Protein AF-0000000080647133 (afdb_homodimer)

pLDDT: mean 92.55, std 10.73, range [42.88, 98.62]

Organism: Methanothrix harundinacea (strain 6Ac) (NCBI:txid1110509)

Nearest PDB structures (foldseek):
  6pln-assembly2_B  TM=7.422E-01  e=1.370E-04  Pyrococcus furiosus
  6xjf-assembly3_C  TM=6.752E-01  e=9.210E-05  Pyrococcus furiosus DSM 3638
  6kf9-assembly1_G  TM=6.083E-01  e=8.069E-05  Thermococcus kodakarensis KOD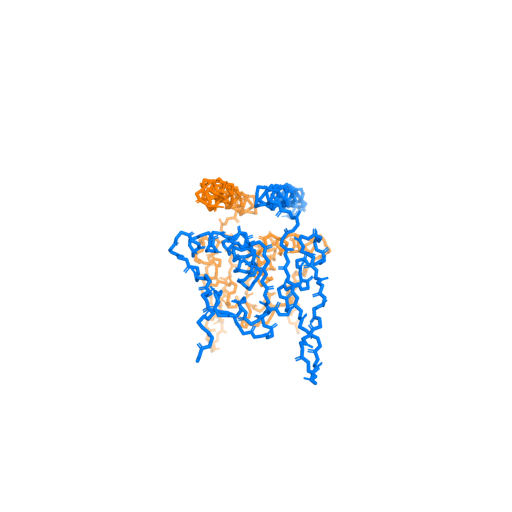1
  5gpy-assembly1_A  TM=6.347E-01  e=3.274E-03  Homo sapiens
  7nw0-assembly1_W  TM=6.394E-01  e=4.869E-03  Homo sapiens

Radius of gyration: 26.34 Å; Cα contacts (8 Å, |Δi|>4): 308; chains: 2; bounding box: 39×82×57 Å

Sequence (258 aa):
MRQFSVKVLDDDDREFVEVLRDLGIPRNVASMITYLANVQEATSREIEIGSNLRQPEVSIAMRALRNNGWVEEREVKKDGKGRPMKVYRLIRSLEEIITHFEEEKRLESTRVMEDIGRLKDLSGRLSSIMRQFSVKVLDDDDREFVEVLRDLGIPRNVASMITYLANVQEATSREIEIGSNLRQPEVSIAMRALRNNGWVEEREVKKDGKGRPMKVYRLIRSLEEIITHFEEEKRLESTRVMEDIGRLKDLSGRLSSI

Solvent-accessible surface area (backbone atoms only — not comparable to full-atom values): 14422 Å² total; per-residue (Å²): 129,84,83,75,87,68,71,61,68,49,71,69,48,48,48,51,29,50,46,39,36,74,73,69,41,53,62,52,42,27,34,47,54,54,49,38,65,70,42,80,60,42,36,67,66,47,46,26,68,22,51,74,41,52,69,70,46,47,54,53,24,48,51,55,34,42,75,71,63,34,45,45,77,49,74,41,78,56,91,74,88,73,76,60,41,55,36,36,29,54,74,51,52,68,67,55,51,50,49,49,51,49,50,54,51,52,53,50,47,50,51,51,52,50,45,50,51,49,45,56,60,50,48,63,66,53,64,75,108,128,85,84,74,88,67,70,60,69,48,68,70,48,49,49,51,28,50,48,39,36,74,73,70,41,54,63,51,41,28,33,47,54,53,49,38,65,70,42,80,59,43,35,66,66,48,46,26,68,22,51,74,41,53,70,70,45,48,53,53,25,48,50,55,35,42,76,71,64,34,44,45,76,48,73,41,80,55,92,74,89,74,77,60,41,55,36,36,29,54,74,51,53,68,67,56,53,49,50,50,52,48,50,52,52,51,53,50,48,51,50,51,53,49,45,50,52,49,45,58,61,51,47,62,67,54,63,75,106

InterPro domains:
  IPR017185 Uncharacterised conserved protein UCP037373 [PIRSF037373] (1-123)
  IPR036388 Winged helix-like DNA-binding domain superfamily [G3DSA:1.10.10.10] (13-120)
  IPR036390 Winged helix DNA-binding domain superfamily [SSF46785] (14-114)

Secondary structure (DSSP, 8-state):
----------HHHHHHHHHHHHTT--HHHHHHHHHHTTSS-EEHHHHHHHHT--HHHHHHHHHHHHHTT-EEEEEEPPSSSSPPEEEEEE-S-HHHHHHHHHHHHHHHHHHHHHHHHHHHHHHHHHTT-/----------HHHHHHHHHHHHTT--HHHHHHHHHHTTSS-EEHHHHHHHHT--HHHHHHHHHHHHHTT-EEEEEEPPSSSSPPEEEEEE-S-HHHHHHHHHHHHHHHHHHHHHHHHHHHHHHHHHTT-

Structure (mmCIF, N/CA/C/O backbone):
data_AF-0000000080647133-model_v1
#
loop_
_entity.id
_entity.type
_entity.pdbx_description
1 polymer 'ArsR family transcriptional regulator'
#
loop_
_atom_site.group_PDB
_atom_site.id
_atom_site.type_symbol
_atom_site.label_atom_id
_atom_site.label_alt_id
_atom_site.label_comp_id
_atom_site.label_asym_id
_atom_site.label_entity_id
_atom_site.label_seq_id
_atom_site.pdbx_PDB_ins_code
_atom_site.Cartn_x
_atom_site.Cartn_y
_atom_site.Cartn_z
_atom_site.occupancy
_atom_site.B_iso_or_equiv
_atom_site.auth_seq_id
_atom_site.auth_comp_id
_atom_site.auth_asym_id
_atom_site.auth_atom_id
_atom_site.pdbx_PDB_model_num
ATOM 1 N N . MET A 1 1 ? -22.203 39.719 13.656 1 42.88 1 MET A N 1
ATOM 2 C CA . MET A 1 1 ? -21.547 38.5 13.148 1 42.88 1 MET A CA 1
ATOM 3 C C . MET A 1 1 ? -20.062 38.531 13.469 1 42.88 1 MET A C 1
ATOM 5 O O . MET A 1 1 ? -19.391 39.531 13.305 1 42.88 1 MET A O 1
ATOM 9 N N . ARG A 1 2 ? -19.547 37.844 14.492 1 54.31 2 ARG A N 1
ATOM 10 C CA . ARG A 1 2 ? -18.109 37.875 14.789 1 54.31 2 ARG A CA 1
ATOM 11 C C . ARG A 1 2 ? -17.297 37.344 13.625 1 54.31 2 ARG A C 1
ATOM 13 O O . ARG A 1 2 ? -17.688 36.344 12.984 1 54.31 2 ARG A O 1
ATOM 20 N N . GLN A 1 3 ? -16.656 38.188 12.906 1 54.25 3 GLN A N 1
ATOM 21 C CA . GLN A 1 3 ? -15.836 37.844 11.742 1 54.25 3 GLN A CA 1
ATOM 22 C C . GLN A 1 3 ? -14.703 36.906 12.125 1 54.25 3 GLN A C 1
ATOM 24 O O . GLN A 1 3 ? -13.859 37.25 12.961 1 54.25 3 GLN A O 1
ATOM 29 N N . PHE A 1 4 ? -15.031 35.594 12.211 1 65.06 4 PHE A N 1
ATOM 30 C CA . PHE A 1 4 ? -13.961 34.625 12.5 1 65.06 4 PHE A CA 1
ATOM 31 C C . PHE A 1 4 ? -13.156 34.312 11.242 1 65.06 4 PHE A C 1
ATOM 33 O O . PHE A 1 4 ? -13.727 34.031 10.188 1 65.06 4 PHE A O 1
ATOM 40 N N . SER A 1 5 ? -11.961 34.969 11.094 1 82 5 SER A N 1
ATOM 41 C CA . SER A 1 5 ? -11.102 34.656 9.953 1 82 5 SER A CA 1
ATOM 42 C C . SER A 1 5 ? -10.461 33.281 10.102 1 82 5 SER A C 1
ATOM 44 O O . SER A 1 5 ? -9.758 33.031 11.078 1 82 5 SER A O 1
ATOM 46 N N . VAL A 1 6 ? -11.055 32.312 9.383 1 89 6 VAL A N 1
ATOM 47 C CA . VAL A 1 6 ? -10.5 30.969 9.391 1 89 6 VAL A CA 1
ATOM 48 C C . VAL A 1 6 ? -9.578 30.781 8.188 1 89 6 VAL A C 1
ATOM 50 O O . VAL A 1 6 ? -9.914 31.188 7.074 1 89 6 VAL A O 1
ATOM 53 N N . LYS A 1 7 ? -8.367 30.312 8.461 1 92.12 7 LYS A N 1
ATOM 54 C CA . LYS A 1 7 ? -7.457 29.984 7.371 1 92.12 7 LYS A CA 1
ATOM 55 C C . LYS A 1 7 ? -7.945 28.75 6.609 1 92.12 7 LYS A C 1
ATOM 57 O O . LYS A 1 7 ? -8.406 27.781 7.215 1 92.12 7 LYS A O 1
ATOM 62 N N . VAL A 1 8 ? -7.898 28.938 5.234 1 95.5 8 VAL A N 1
ATOM 63 C CA . VAL A 1 8 ? -8.305 27.828 4.383 1 95.5 8 VAL A CA 1
ATOM 64 C C . VAL A 1 8 ? -7.105 27.312 3.588 1 95.5 8 VAL A C 1
ATOM 66 O O . VAL A 1 8 ? -6.285 28.109 3.113 1 95.5 8 VAL A O 1
ATOM 69 N N . LEU A 1 9 ? -7.074 26.031 3.426 1 95.56 9 LEU A N 1
ATOM 70 C CA . LEU A 1 9 ? -5.957 25.453 2.695 1 95.56 9 LEU A CA 1
ATOM 71 C C . LEU A 1 9 ? -5.898 25.984 1.268 1 95.56 9 LEU A C 1
ATOM 73 O O . LEU A 1 9 ? -6.902 25.969 0.556 1 95.56 9 LEU A O 1
ATOM 77 N N . ASP A 1 10 ? -4.73 26.469 0.876 1 94.19 10 ASP A N 1
ATOM 78 C CA . ASP A 1 10 ? -4.562 26.969 -0.483 1 94.19 10 ASP A CA 1
ATOM 79 C C . ASP A 1 10 ? -4.027 25.891 -1.41 1 94.19 10 ASP A C 1
ATOM 81 O O . ASP A 1 10 ? -4 24.703 -1.043 1 94.19 10 ASP A O 1
ATOM 85 N N . ASP A 1 11 ? -3.625 26.234 -2.58 1 94.06 11 ASP A N 1
ATOM 86 C CA . ASP A 1 11 ? -3.225 25.266 -3.592 1 94.06 11 ASP A CA 1
ATOM 87 C C . ASP A 1 11 ? -1.955 24.516 -3.174 1 94.06 11 ASP A C 1
ATOM 89 O O . ASP A 1 11 ? -1.828 23.312 -3.398 1 94.06 11 ASP A O 1
ATOM 93 N N . ASP A 1 12 ? -1.02 25.25 -2.584 1 93.5 12 ASP A N 1
ATOM 94 C CA . ASP A 1 12 ? 0.209 24.609 -2.115 1 93.5 12 ASP A CA 1
ATOM 95 C C . ASP A 1 12 ? -0.08 23.625 -0.994 1 93.5 12 ASP A C 1
ATOM 97 O O . ASP A 1 12 ? 0.496 22.531 -0.959 1 93.5 12 ASP A O 1
ATOM 101 N N . ASP A 1 13 ? -1.039 24.031 -0.152 1 95.88 13 ASP A N 1
ATOM 102 C CA . ASP A 1 13 ? -1.457 23.141 0.926 1 95.88 13 ASP A CA 1
ATOM 103 C C . ASP A 1 13 ? -2.086 21.859 0.37 1 95.88 13 ASP A C 1
ATOM 105 O O . ASP A 1 13 ? -1.795 20.75 0.846 1 95.88 13 ASP A O 1
ATOM 109 N N . ARG A 1 14 ? -2.861 22.078 -0.645 1 96.75 14 ARG A N 1
ATOM 110 C CA . ARG A 1 14 ? -3.559 20.938 -1.237 1 96.75 14 ARG A CA 1
ATOM 111 C C . ARG A 1 14 ? -2.576 19.984 -1.919 1 96.75 14 ARG A C 1
ATOM 113 O O . ARG A 1 14 ? -2.766 18.766 -1.896 1 96.75 14 ARG A O 1
ATOM 120 N N . GLU A 1 15 ? -1.628 20.531 -2.52 1 97.31 15 GLU A N 1
ATOM 121 C CA . GLU A 1 15 ? -0.589 19.703 -3.104 1 97.31 15 GLU A CA 1
ATOM 122 C C . GLU A 1 15 ? 0.133 18.891 -2.029 1 97.31 15 GLU A C 1
ATOM 124 O O . GLU A 1 15 ? 0.404 17.703 -2.215 1 97.31 15 GLU A O 1
ATOM 129 N N . PHE A 1 16 ? 0.414 19.609 -0.951 1 97.88 16 PHE A N 1
ATOM 130 C CA . PHE A 1 16 ? 1.063 18.922 0.166 1 97.88 16 PHE A CA 1
ATOM 131 C C . PHE A 1 16 ? 0.219 17.75 0.655 1 97.88 16 PHE A C 1
ATOM 133 O O . PHE A 1 16 ? 0.735 16.656 0.863 1 97.88 16 PHE A O 1
ATOM 140 N N . VAL A 1 17 ? -1.05 17.922 0.758 1 98.38 17 VAL A N 1
ATOM 141 C CA . VAL A 1 17 ? -1.984 16.891 1.188 1 98.38 17 VAL A CA 1
ATOM 142 C C . VAL A 1 17 ? -1.951 15.719 0.205 1 98.38 17 VAL A C 1
ATOM 144 O O . VAL A 1 17 ? -1.896 14.555 0.613 1 98.38 17 VAL A O 1
ATOM 147 N N . GLU A 1 18 ? -1.902 16.047 -1.087 1 98.5 18 GLU A N 1
ATOM 148 C CA . GLU A 1 18 ? -1.938 15 -2.107 1 98.5 18 GLU A CA 1
ATOM 149 C C . GLU A 1 18 ? -0.662 14.164 -2.086 1 98.5 18 GLU A C 1
ATOM 151 O O . GLU A 1 18 ? -0.705 12.953 -2.299 1 98.5 18 GLU A O 1
ATOM 156 N N . VAL A 1 19 ? 0.44 14.789 -1.871 1 98.56 19 VAL A N 1
ATOM 157 C CA . VAL A 1 19 ? 1.691 14.039 -1.816 1 98.56 19 VAL A CA 1
ATOM 158 C C . VAL A 1 19 ? 1.701 13.141 -0.584 1 98.56 19 VAL A C 1
ATOM 160 O O . VAL A 1 19 ? 2.141 11.984 -0.653 1 98.56 19 VAL A O 1
ATOM 163 N N . LEU A 1 20 ? 1.175 13.633 0.57 1 98.5 20 LEU A N 1
ATOM 164 C CA . LEU A 1 20 ? 1.036 12.781 1.751 1 98.5 20 LEU A CA 1
ATOM 165 C C . LEU A 1 20 ? 0.148 11.578 1.457 1 98.5 20 LEU A C 1
ATOM 167 O O . LEU A 1 20 ? 0.459 10.461 1.865 1 98.5 20 LEU A O 1
ATOM 171 N N . ARG A 1 21 ? -0.908 11.82 0.75 1 98.62 21 ARG A N 1
ATOM 172 C CA . ARG A 1 21 ? -1.829 10.75 0.383 1 98.62 21 ARG A CA 1
ATOM 173 C C . ARG A 1 21 ? -1.133 9.703 -0.478 1 98.62 21 ARG A C 1
ATOM 175 O O . ARG A 1 21 ? -1.359 8.5 -0.308 1 98.62 21 ARG A O 1
ATOM 182 N N . ASP A 1 22 ? -0.304 10.141 -1.348 1 97.81 22 ASP A N 1
ATOM 183 C CA . ASP A 1 22 ? 0.433 9.234 -2.221 1 97.81 22 ASP A CA 1
ATOM 184 C C . ASP A 1 22 ? 1.374 8.336 -1.415 1 97.81 22 ASP A C 1
ATOM 186 O O . ASP A 1 22 ? 1.739 7.25 -1.862 1 97.81 22 ASP A O 1
ATOM 190 N N . LEU A 1 23 ? 1.715 8.758 -0.219 1 97.44 23 LEU A N 1
ATOM 191 C CA . LEU A 1 23 ? 2.588 7.98 0.65 1 97.44 23 LEU A CA 1
ATOM 192 C C . LEU A 1 23 ? 1.782 6.984 1.478 1 97.44 23 LEU A C 1
ATOM 194 O O . LEU A 1 23 ? 2.352 6.199 2.24 1 97.44 23 LEU A O 1
ATOM 198 N N . GLY A 1 24 ? 0.475 7.039 1.375 1 96.31 24 GLY A N 1
ATOM 199 C CA . GLY A 1 24 ? -0.372 6.102 2.094 1 96.31 24 GLY A CA 1
ATOM 200 C C . GLY A 1 24 ? -0.973 6.688 3.357 1 96.31 24 GLY A C 1
ATOM 201 O O . GLY A 1 24 ? -1.564 5.965 4.164 1 96.31 24 GLY A O 1
ATOM 202 N N . ILE A 1 25 ? -0.842 7.961 3.52 1 97.88 25 ILE A N 1
ATOM 203 C CA . ILE A 1 25 ? -1.428 8.625 4.68 1 97.88 25 ILE A CA 1
ATOM 204 C C . ILE A 1 25 ? -2.895 8.945 4.402 1 97.88 25 ILE A C 1
ATOM 206 O O . ILE A 1 25 ? -3.227 9.508 3.354 1 97.88 25 ILE A O 1
ATOM 210 N N . PRO A 1 26 ? -3.719 8.586 5.32 1 98.25 26 PRO A N 1
ATOM 211 C CA . PRO A 1 26 ? -5.145 8.859 5.105 1 98.25 26 PRO A CA 1
ATOM 212 C C . PRO A 1 26 ? -5.438 10.336 4.879 1 98.25 26 PRO A C 1
ATOM 214 O O . PRO A 1 26 ? -4.789 11.195 5.48 1 98.25 26 PRO A O 1
ATOM 217 N N . ARG A 1 27 ? -6.383 10.57 4.125 1 98.25 27 ARG A N 1
ATOM 218 C CA . ARG A 1 27 ? -6.715 11.93 3.709 1 98.25 27 ARG A CA 1
ATOM 219 C C . ARG A 1 27 ? -6.984 12.82 4.918 1 98.25 27 ARG A C 1
ATOM 221 O O . ARG A 1 27 ? -6.527 13.969 4.961 1 98.25 27 ARG A O 1
ATOM 228 N N . ASN A 1 28 ? -7.773 12.352 5.832 1 98.5 28 ASN A N 1
ATOM 229 C CA . ASN A 1 28 ? -8.133 13.18 6.984 1 98.5 28 ASN A CA 1
ATOM 230 C C . ASN A 1 28 ? -6.906 13.523 7.824 1 98.5 28 ASN A C 1
ATOM 232 O O . A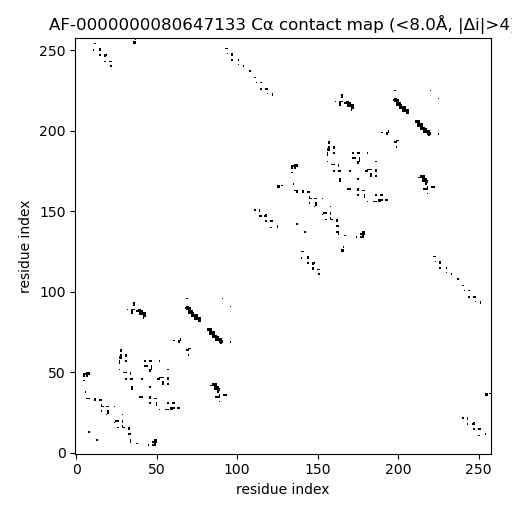SN A 1 28 ? -6.773 14.656 8.297 1 98.5 28 ASN A O 1
ATOM 236 N N . VAL A 1 29 ? -5.973 12.578 7.957 1 98.38 29 VAL A N 1
ATOM 237 C CA . VAL A 1 29 ? -4.734 12.805 8.695 1 98.38 29 VAL A CA 1
ATOM 238 C C . VAL A 1 29 ? -3.85 13.789 7.934 1 98.38 29 VAL A C 1
ATOM 240 O O . VAL A 1 29 ? -3.338 14.75 8.516 1 98.38 29 VAL A O 1
ATOM 243 N N . ALA A 1 30 ? -3.785 13.602 6.637 1 98.56 30 ALA A N 1
ATOM 244 C CA . ALA A 1 30 ? -2.99 14.477 5.777 1 98.56 30 ALA A CA 1
ATOM 245 C C . ALA A 1 30 ? -3.498 15.914 5.832 1 98.56 30 ALA A C 1
ATOM 247 O O . ALA A 1 30 ? -2.713 16.844 5.992 1 98.56 30 ALA A O 1
ATOM 248 N N . SER A 1 31 ? -4.746 16.031 5.738 1 98.12 31 SER A N 1
ATOM 249 C CA . SER A 1 31 ? -5.367 17.344 5.754 1 98.12 31 SER A CA 1
ATOM 250 C C . SER A 1 31 ? -5.18 18.031 7.105 1 98.12 31 SER A C 1
ATOM 252 O O . SER A 1 31 ? -4.879 19.234 7.168 1 98.12 31 SER A O 1
ATOM 254 N N . MET A 1 32 ? -5.316 17.266 8.125 1 97.81 32 MET A N 1
ATOM 255 C CA . MET A 1 32 ? -5.207 17.844 9.461 1 97.81 32 MET A CA 1
ATOM 256 C C . MET A 1 32 ? -3.779 18.297 9.75 1 97.81 32 MET A C 1
ATOM 258 O O . MET A 1 32 ? -3.559 19.391 10.258 1 97.81 32 MET A O 1
ATOM 262 N N . ILE A 1 33 ? -2.807 17.453 9.391 1 97.69 33 ILE A N 1
ATOM 263 C CA . ILE A 1 33 ? -1.403 17.828 9.539 1 97.69 33 ILE A CA 1
ATOM 264 C C . ILE A 1 33 ? -1.138 19.141 8.805 1 97.69 33 ILE A C 1
ATOM 266 O O . ILE A 1 33 ? -0.556 20.062 9.375 1 97.69 33 ILE A O 1
ATOM 270 N N . THR A 1 34 ? -1.607 19.203 7.629 1 97.56 34 THR A N 1
ATOM 271 C CA . THR A 1 34 ? -1.34 20.344 6.77 1 97.56 34 THR A CA 1
ATOM 272 C C . THR A 1 34 ? -1.985 21.609 7.336 1 97.56 34 THR A C 1
ATOM 274 O O . THR A 1 34 ? -1.354 22.672 7.387 1 97.56 34 THR A O 1
ATOM 277 N N . TYR A 1 35 ? -3.172 21.516 7.797 1 97.12 35 TYR A N 1
ATOM 278 C CA . TYR A 1 35 ? -3.875 22.672 8.344 1 97.12 35 TYR A CA 1
ATOM 279 C C . TYR A 1 35 ? -3.201 23.172 9.617 1 97.12 35 TYR A C 1
ATOM 281 O O . TYR A 1 35 ? -2.895 24.359 9.734 1 97.12 35 TYR A O 1
ATOM 289 N N . LEU A 1 36 ? -2.939 22.25 10.547 1 96.5 36 LEU A N 1
ATOM 290 C CA . LEU A 1 36 ? -2.381 22.625 11.844 1 96.5 36 LEU A CA 1
ATOM 291 C C . LEU A 1 36 ? -0.969 23.188 11.68 1 96.5 36 LEU A C 1
ATOM 293 O O . LEU A 1 36 ? -0.506 23.969 12.516 1 96.5 36 LEU A O 1
ATOM 297 N N . ALA A 1 37 ? -0.315 22.75 10.609 1 95.75 37 ALA A N 1
ATOM 298 C CA . ALA A 1 37 ? 1.018 23.281 10.336 1 95.75 37 ALA A CA 1
ATOM 299 C C . ALA A 1 37 ? 0.95 24.766 9.953 1 95.75 37 ALA A C 1
ATOM 301 O O . ALA A 1 37 ? 1.955 25.469 10.023 1 95.75 37 ALA A O 1
ATOM 302 N N . ASN A 1 38 ? -0.227 25.219 9.594 1 93.94 38 ASN A N 1
ATOM 303 C CA . ASN A 1 38 ? -0.403 26.578 9.094 1 93.94 38 ASN A CA 1
ATOM 304 C C . ASN A 1 38 ? -0.961 27.5 10.164 1 93.94 38 ASN A C 1
ATOM 306 O O . ASN A 1 38 ? -1.155 28.703 9.922 1 93.94 38 ASN A O 1
ATOM 310 N N . VAL A 1 39 ? -1.278 26.953 11.312 1 93.69 39 VAL A N 1
ATOM 311 C CA . VAL A 1 39 ? -1.853 27.75 12.383 1 93.69 39 VAL A CA 1
ATOM 312 C C . VAL A 1 39 ? -1.15 27.438 13.703 1 93.69 39 VAL A C 1
ATOM 314 O O . VAL A 1 39 ? -0.484 26.406 13.828 1 93.69 39 VAL A O 1
ATOM 317 N N . GLN A 1 40 ? -1.254 28.359 14.648 1 94.31 40 GLN A N 1
ATOM 318 C CA . GLN A 1 40 ? -0.707 28.125 15.984 1 94.31 40 GLN A CA 1
ATOM 319 C C . GLN A 1 40 ? -1.552 27.109 16.75 1 94.31 40 GLN A C 1
ATOM 321 O O . GLN A 1 40 ? -1.016 26.203 17.375 1 94.31 40 GLN A O 1
ATOM 326 N N . GLU A 1 41 ? -2.789 27.297 16.719 1 95.75 41 GLU A N 1
ATOM 327 C CA . GLU A 1 41 ? -3.793 26.406 17.297 1 95.75 41 GLU A CA 1
ATOM 328 C C . GLU A 1 41 ? -5.141 26.562 16.594 1 95.75 41 GLU A C 1
ATOM 330 O O . GLU A 1 41 ? -5.359 27.531 15.875 1 95.75 41 GLU A O 1
ATOM 335 N N . ALA A 1 42 ? -5.98 25.578 16.719 1 95.75 42 ALA A N 1
ATOM 336 C CA . ALA A 1 42 ? -7.281 25.641 16.062 1 95.75 42 ALA A CA 1
ATOM 337 C C . ALA A 1 42 ? -8.312 24.781 16.812 1 95.75 42 ALA A C 1
ATOM 339 O O . ALA A 1 42 ? -7.969 23.75 17.391 1 95.75 42 ALA A O 1
ATOM 340 N N . THR A 1 43 ? -9.555 25.297 16.781 1 93.81 43 THR A N 1
ATOM 341 C CA . THR A 1 43 ? -10.664 24.484 17.281 1 93.81 43 THR A CA 1
ATOM 342 C C . THR A 1 43 ? -11.094 23.453 16.234 1 93.81 43 THR A C 1
ATOM 344 O O . THR A 1 43 ? -10.734 23.562 15.062 1 93.81 43 THR A O 1
ATOM 347 N N . SER A 1 44 ? -11.914 22.453 16.75 1 92.94 44 SER A N 1
ATOM 348 C CA . SER A 1 44 ? -12.461 21.453 15.836 1 92.94 44 SER A CA 1
ATOM 349 C C . SER A 1 44 ? -13.25 22.125 14.711 1 92.94 44 SER A C 1
ATOM 351 O O . SER A 1 44 ? -13.148 21.719 13.555 1 92.94 44 SER A O 1
ATOM 353 N N . ARG A 1 45 ? -13.914 23.156 15.031 1 92.62 45 ARG A N 1
ATOM 354 C CA . ARG A 1 45 ? -14.734 23.859 14.062 1 92.62 45 ARG A CA 1
ATOM 355 C C . ARG A 1 45 ? -13.875 24.547 13 1 92.62 45 ARG A C 1
ATOM 357 O O . ARG A 1 45 ? -14.172 24.469 11.805 1 92.62 45 ARG A O 1
ATOM 364 N N . GLU A 1 46 ? -12.875 25.172 13.461 1 94.75 46 GLU A N 1
ATOM 365 C CA . GLU A 1 46 ? -11.961 25.844 12.539 1 94.75 46 GLU A CA 1
ATOM 366 C C . GLU A 1 46 ? -11.289 24.828 11.602 1 94.75 46 GLU A C 1
ATOM 368 O O . GLU A 1 46 ? -11.133 25.109 10.406 1 94.75 46 GLU A O 1
ATOM 373 N N . ILE A 1 47 ? -10.922 23.703 12.141 1 96.56 47 ILE A N 1
ATOM 374 C CA . ILE A 1 47 ? -10.289 22.656 11.352 1 96.56 47 ILE A CA 1
ATOM 375 C C . ILE A 1 47 ? -11.258 22.172 10.273 1 96.56 47 ILE A C 1
ATOM 377 O O . ILE A 1 47 ? -10.875 22 9.117 1 96.56 47 ILE A O 1
ATOM 381 N N . GLU A 1 48 ? -12.508 21.938 10.641 1 96.5 48 GLU A N 1
ATOM 382 C CA . GLU A 1 48 ? -13.523 21.5 9.695 1 96.5 48 GLU A CA 1
ATOM 383 C C . GLU A 1 48 ? -13.648 22.453 8.523 1 96.5 48 GLU A C 1
ATOM 385 O O . GLU A 1 48 ? -13.57 22.047 7.363 1 96.5 48 GLU A O 1
ATOM 390 N N . ILE A 1 49 ? -13.688 23.688 8.828 1 95.25 49 ILE A N 1
ATOM 391 C CA . ILE A 1 49 ? -13.898 24.703 7.816 1 95.25 49 ILE A CA 1
ATOM 392 C C . ILE A 1 49 ? -12.648 24.859 6.957 1 95.25 49 ILE A C 1
ATOM 394 O O . ILE A 1 49 ? -12.727 24.859 5.727 1 95.25 49 ILE A O 1
ATOM 398 N N . GLY A 1 50 ? -11.547 24.875 7.59 1 96.31 50 GLY A N 1
ATOM 399 C CA . GLY A 1 50 ? -10.305 25.203 6.898 1 96.31 50 GLY A CA 1
ATOM 400 C C . GLY A 1 50 ? -9.742 24.031 6.117 1 96.31 50 GLY A C 1
ATOM 401 O O . GLY A 1 50 ? -8.977 24.219 5.172 1 96.31 50 GLY A O 1
ATOM 402 N N . SER A 1 51 ? -10.078 22.797 6.516 1 96.62 51 SER A N 1
ATOM 403 C CA . SER A 1 51 ? -9.508 21.609 5.887 1 96.62 51 SER A CA 1
ATOM 404 C C . SER A 1 51 ? -10.555 20.859 5.078 1 96.62 51 SER A C 1
ATOM 406 O O . SER A 1 51 ? -10.242 19.859 4.43 1 96.62 51 SER A O 1
ATOM 408 N N . ASN A 1 52 ? -11.742 21.281 5.129 1 95.44 52 ASN A N 1
ATOM 409 C CA . ASN A 1 52 ? -12.852 20.625 4.438 1 95.44 52 ASN A CA 1
ATOM 410 C C . ASN A 1 52 ? -13.023 19.188 4.898 1 95.44 52 ASN A C 1
ATOM 412 O O . ASN A 1 52 ? -13.094 18.266 4.078 1 95.44 52 ASN A O 1
ATOM 416 N N . LEU A 1 53 ? -13.023 19.016 6.211 1 97.62 53 LEU A N 1
ATOM 417 C CA . LEU A 1 53 ? -13.297 17.734 6.867 1 97.62 53 LEU A CA 1
ATOM 418 C C . LEU A 1 53 ? -14.578 17.812 7.691 1 97.62 53 LEU A C 1
ATOM 420 O O . LEU A 1 53 ? -14.906 18.875 8.234 1 97.62 53 LEU A O 1
ATOM 424 N N . ARG A 1 54 ? -15.266 16.672 7.793 1 97.31 54 ARG A N 1
ATOM 425 C CA . ARG A 1 54 ? -16.391 16.578 8.719 1 97.31 54 ARG A CA 1
ATOM 426 C C . ARG A 1 54 ? -15.914 16.219 10.125 1 97.31 54 ARG A C 1
ATOM 428 O O . ARG A 1 54 ? -14.812 15.695 10.297 1 97.31 54 ARG A O 1
ATOM 435 N N . GLN A 1 55 ? -16.766 16.469 11 1 95.19 55 GLN A N 1
ATOM 436 C CA . GLN A 1 55 ? -16.422 16.297 12.414 1 95.19 55 GLN A CA 1
ATOM 437 C C . GLN A 1 55 ? -15.953 14.875 12.703 1 95.19 55 GLN A C 1
ATOM 439 O O . GLN A 1 55 ? -14.945 14.672 13.383 1 95.19 55 GLN A O 1
ATOM 444 N N . PRO A 1 56 ? -16.562 13.852 12.211 1 97.31 56 PRO A N 1
ATOM 445 C CA . PRO A 1 56 ? -16.062 12.5 12.484 1 97.31 56 PRO A CA 1
ATOM 446 C C . PRO A 1 56 ? -14.672 12.258 11.922 1 97.31 56 PRO A C 1
ATOM 448 O O . PRO A 1 56 ? -13.867 11.547 12.523 1 97.31 56 PRO A O 1
ATOM 451 N N . GLU A 1 57 ? -14.438 12.82 10.711 1 98 57 GLU A N 1
ATOM 452 C CA . GLU A 1 57 ? -13.117 12.711 10.086 1 98 57 GLU A CA 1
ATOM 453 C C . GLU A 1 57 ? -12.055 13.414 10.914 1 98 57 GLU A C 1
ATOM 455 O O . GLU A 1 57 ? -10.938 12.906 11.062 1 98 57 GLU A O 1
ATOM 460 N N . VAL A 1 58 ? -12.453 14.562 11.477 1 97.06 58 VAL A N 1
ATOM 461 C CA . VAL A 1 58 ? -11.547 15.305 12.336 1 97.06 58 VAL A CA 1
ATOM 462 C C . VAL A 1 58 ? -11.211 14.477 13.578 1 97.06 58 VAL A C 1
ATOM 464 O O . VAL A 1 58 ? -10.047 14.367 13.969 1 97.06 58 VAL A O 1
ATOM 467 N N . SER A 1 59 ? -12.18 13.898 14.133 1 95.62 59 SER A N 1
ATOM 468 C CA . SER A 1 59 ? -12.008 13.078 15.328 1 95.62 59 SER A CA 1
ATOM 469 C C . SER A 1 59 ? -11.062 11.914 15.078 1 95.62 59 SER A C 1
ATOM 471 O O . SER A 1 59 ? -10.172 11.641 15.883 1 95.62 59 SER A O 1
ATOM 473 N N . ILE A 1 60 ? -11.227 11.258 14 1 97.62 60 ILE A N 1
ATOM 474 C CA . ILE A 1 60 ? -10.391 10.117 13.633 1 97.62 60 ILE A CA 1
ATOM 475 C C . ILE A 1 60 ? -8.953 10.594 13.406 1 97.62 60 ILE A C 1
ATOM 477 O O . ILE A 1 60 ? -8.008 9.977 13.906 1 97.62 60 ILE A O 1
ATOM 481 N N . ALA A 1 61 ? -8.82 11.648 12.672 1 97.88 61 ALA A N 1
ATOM 482 C CA . ALA A 1 61 ? -7.5 12.195 12.383 1 97.88 61 ALA A CA 1
ATOM 483 C C . ALA A 1 61 ? -6.785 12.609 13.672 1 97.88 61 ALA A C 1
ATOM 485 O O . ALA A 1 61 ? -5.59 12.352 13.836 1 97.88 61 ALA A O 1
ATOM 486 N N . MET A 1 62 ? -7.52 13.219 14.539 1 96.25 62 MET A N 1
ATOM 487 C CA . MET A 1 62 ? -6.949 13.664 15.805 1 96.25 62 MET A CA 1
ATOM 488 C C . MET A 1 62 ? -6.434 12.477 16.625 1 96.25 62 MET A C 1
ATOM 490 O O . MET A 1 62 ? -5.355 12.555 17.203 1 96.25 62 MET A O 1
ATOM 494 N N . ARG A 1 63 ? -7.137 11.516 16.656 1 96.5 63 ARG A N 1
ATOM 495 C CA . ARG A 1 63 ? -6.715 10.32 17.375 1 96.5 63 ARG A CA 1
ATOM 496 C C . ARG A 1 63 ? -5.418 9.766 16.797 1 96.5 63 ARG A C 1
ATOM 498 O O . ARG A 1 63 ? -4.5 9.414 17.547 1 96.5 63 ARG A O 1
ATOM 505 N N . ALA A 1 64 ? -5.367 9.727 15.516 1 97.31 64 ALA A N 1
ATOM 506 C CA . ALA A 1 64 ? -4.16 9.234 14.852 1 97.31 64 ALA A CA 1
ATOM 507 C C . ALA A 1 64 ? -2.959 10.117 15.188 1 97.31 64 ALA A C 1
ATOM 509 O O . ALA A 1 64 ? -1.879 9.602 15.5 1 97.31 64 ALA A O 1
ATOM 510 N N . LEU A 1 65 ? -3.127 11.398 15.203 1 97.5 65 LEU A N 1
ATOM 511 C CA . LEU A 1 65 ? -2.039 12.328 15.477 1 97.5 65 LEU A CA 1
ATOM 512 C C . LEU A 1 65 ? -1.618 12.266 16.938 1 97.5 65 LEU A C 1
ATOM 514 O O . LEU A 1 65 ? -0.428 12.359 17.25 1 97.5 65 LEU A O 1
ATOM 518 N N . ARG A 1 66 ? -2.613 12.094 17.766 1 95.56 66 ARG A N 1
ATOM 519 C CA . ARG A 1 66 ? -2.32 11.969 19.188 1 95.56 66 ARG A CA 1
ATOM 520 C C . ARG A 1 66 ? -1.538 10.688 19.469 1 95.56 66 ARG A C 1
ATOM 522 O O . ARG A 1 66 ? -0.586 10.703 20.25 1 95.56 66 ARG A O 1
ATOM 529 N N . ASN A 1 67 ? -1.947 9.625 18.828 1 95.75 67 ASN A N 1
ATOM 530 C CA . ASN A 1 67 ? -1.261 8.352 19 1 95.75 67 ASN A CA 1
ATOM 531 C C . ASN A 1 67 ? 0.199 8.438 18.562 1 95.75 67 ASN A C 1
ATOM 533 O O . ASN A 1 67 ? 1.062 7.766 19.125 1 95.75 67 ASN A O 1
ATOM 537 N N . ASN A 1 68 ? 0.482 9.305 17.625 1 95.81 68 ASN A N 1
ATOM 538 C CA . ASN A 1 68 ? 1.851 9.5 17.156 1 95.81 68 ASN A CA 1
ATOM 539 C C . ASN A 1 68 ? 2.59 10.539 17.984 1 95.81 68 ASN A C 1
ATOM 541 O O . ASN A 1 68 ? 3.785 10.766 17.797 1 95.81 68 ASN A O 1
ATOM 545 N N . GLY A 1 69 ? 1.872 11.25 18.812 1 96.44 69 GLY A N 1
ATOM 546 C CA . GLY A 1 69 ? 2.467 12.273 19.656 1 96.44 69 GLY A CA 1
ATOM 547 C C . GLY A 1 69 ? 2.734 13.57 18.906 1 96.44 69 GLY A C 1
ATOM 548 O O . GLY A 1 69 ? 3.705 14.273 19.188 1 96.44 69 GLY A O 1
ATOM 549 N N . TRP A 1 70 ? 1.916 13.859 17.953 1 97.75 70 TRP A N 1
ATOM 550 C CA . TRP A 1 70 ? 2.193 15.016 17.094 1 97.75 70 TRP A CA 1
ATOM 551 C C . TRP A 1 70 ? 1.299 16.188 17.469 1 97.75 70 TRP A C 1
ATOM 553 O O . TRP A 1 70 ? 1.536 17.328 17.031 1 97.75 70 TRP A O 1
ATOM 563 N N . VAL A 1 71 ? 0.209 16 18.297 1 97.5 71 VAL A N 1
ATOM 564 C CA . VAL A 1 71 ? -0.77 17.062 18.562 1 97.5 71 VAL A CA 1
ATOM 565 C C . VAL A 1 71 ? -1.044 17.141 20.062 1 97.5 71 VAL A C 1
ATOM 567 O O . VAL A 1 71 ? -1.005 16.125 20.766 1 97.5 71 VAL A O 1
ATOM 570 N N . GLU A 1 72 ? -1.239 18.281 20.5 1 96.5 72 GLU A N 1
ATOM 571 C CA . GLU A 1 72 ? -1.75 18.547 21.844 1 96.5 72 GLU A CA 1
ATOM 572 C C . GLU A 1 72 ? -3.205 19 21.797 1 96.5 72 GLU A C 1
ATOM 574 O O . GLU A 1 72 ? -3.6 19.75 20.891 1 96.5 72 GLU A O 1
ATOM 579 N N . GLU A 1 73 ? -3.936 18.469 22.703 1 94.81 73 GLU A N 1
ATOM 580 C CA . GLU A 1 73 ? -5.336 18.844 22.875 1 94.81 73 GLU A CA 1
ATOM 581 C C . GLU A 1 73 ? -5.594 19.469 24.234 1 94.81 73 GLU A C 1
ATOM 583 O O . GLU A 1 73 ? -5.121 18.953 25.25 1 94.81 73 GLU A O 1
ATOM 588 N N . ARG A 1 74 ? -6.238 20.578 24.266 1 93.31 74 ARG A N 1
ATOM 589 C CA . ARG A 1 74 ? -6.672 21.172 25.531 1 93.31 74 ARG A CA 1
ATOM 590 C C . ARG A 1 74 ? -8.117 21.656 25.438 1 93.31 74 ARG A C 1
ATOM 592 O O . ARG A 1 74 ? -8.633 21.875 24.344 1 93.31 74 ARG A O 1
ATOM 599 N N . GLU A 1 75 ? -8.75 21.766 26.547 1 91.75 75 GLU A N 1
ATOM 600 C CA . GLU A 1 75 ? -10.117 22.281 26.625 1 91.75 75 GLU A CA 1
ATOM 601 C C . GLU A 1 75 ? -10.141 23.719 27.125 1 91.75 75 GLU A C 1
ATOM 603 O O . GLU A 1 75 ? -9.367 24.094 28 1 91.75 75 GLU A O 1
ATOM 608 N N . VAL A 1 76 ? -10.844 24.453 26.406 1 87.94 76 VAL A N 1
ATOM 609 C CA . VAL A 1 76 ? -11.016 25.844 26.797 1 87.94 76 VAL A CA 1
ATOM 610 C C . VAL A 1 76 ? -12.477 26.078 27.188 1 87.94 76 VAL A C 1
ATOM 612 O O . VAL A 1 76 ? -13.391 25.75 26.438 1 87.94 76 VAL A O 1
ATOM 615 N N . LYS A 1 77 ? -12.609 26.578 28.391 1 84.31 77 LYS A N 1
ATOM 616 C CA . LYS A 1 77 ? -13.945 26.891 28.891 1 84.31 77 LYS A CA 1
ATOM 617 C C . LYS A 1 77 ? -14.547 28.078 28.156 1 84.31 77 LYS A C 1
ATOM 619 O O . LYS A 1 77 ? -13.867 29.078 27.922 1 84.31 77 LYS A O 1
ATOM 624 N N . LYS A 1 78 ? -15.633 27.781 27.531 1 75.19 78 LYS A N 1
ATOM 625 C CA . LYS A 1 78 ? -16.359 28.891 26.938 1 75.19 78 LYS A CA 1
ATOM 626 C C . LYS A 1 78 ? -17.125 29.688 27.984 1 75.19 78 LYS A C 1
ATOM 628 O O . LYS A 1 78 ? -17.547 29.125 29 1 75.19 78 LYS A O 1
ATOM 633 N N . ASP A 1 79 ? -17.094 31.047 27.703 1 73.5 79 ASP A N 1
ATOM 634 C CA . ASP A 1 79 ? -17.969 31.844 28.547 1 73.5 79 ASP A CA 1
ATOM 635 C C . ASP A 1 79 ? -19.422 31.391 28.406 1 73.5 79 ASP A C 1
ATOM 637 O O . ASP A 1 79 ? -19.922 31.219 27.297 1 73.5 79 ASP A O 1
ATOM 641 N N . GLY A 1 80 ? -20.125 31.047 29.547 1 75.88 80 GLY A N 1
ATOM 642 C CA . GLY A 1 80 ? -21.531 30.656 29.562 1 75.88 80 GLY A CA 1
ATOM 643 C C . GLY A 1 80 ? -21.734 29.172 29.781 1 75.88 80 GLY A C 1
ATOM 644 O O . GLY A 1 80 ? -20.859 28.5 30.344 1 75.88 80 GLY A O 1
ATOM 645 N N . LYS A 1 81 ? -22.953 28.766 29.359 1 77.12 81 LYS A N 1
ATOM 646 C CA . LYS A 1 81 ? -23.406 27.375 29.484 1 77.12 81 LYS A CA 1
ATOM 647 C C . LYS A 1 81 ? -22.938 26.547 28.281 1 77.12 81 LYS A C 1
ATOM 649 O O . LYS A 1 81 ? -22.797 27.062 27.188 1 77.12 81 LYS A O 1
ATOM 654 N N . GLY A 1 82 ? -22.297 25.469 28.453 1 80.25 82 GLY A N 1
ATOM 655 C CA . GLY A 1 82 ? -21.984 24.562 27.359 1 80.25 82 GLY A CA 1
ATOM 656 C C . GLY A 1 82 ? -20.719 23.75 27.609 1 80.25 82 GLY A C 1
ATOM 657 O O . GLY A 1 82 ? -19.984 24.016 28.562 1 80.25 82 GLY A O 1
ATOM 658 N N . ARG A 1 83 ? -20.547 22.844 26.688 1 85 83 ARG A N 1
ATOM 659 C CA . ARG A 1 83 ? -19.375 21.984 26.781 1 85 83 ARG A CA 1
ATOM 660 C C . ARG A 1 83 ? -18.109 22.75 26.438 1 85 83 ARG A C 1
ATOM 662 O O . ARG A 1 83 ? -18.109 23.625 25.578 1 85 83 ARG A O 1
ATOM 669 N N . PRO A 1 84 ? -17.094 22.5 27.172 1 87.5 84 PRO A N 1
ATOM 670 C CA . PRO A 1 84 ? -15.82 23.109 26.828 1 87.5 84 PRO A CA 1
ATOM 671 C C . PRO A 1 84 ? -15.43 22.859 25.359 1 87.5 84 PRO A C 1
ATOM 673 O O . PRO A 1 84 ? -15.836 21.859 24.781 1 87.5 84 PRO A O 1
ATOM 676 N N . MET A 1 85 ? -14.758 23.828 24.812 1 89.56 85 MET A N 1
ATOM 677 C CA . MET A 1 85 ? -14.273 23.719 23.438 1 89.56 85 MET A CA 1
ATOM 678 C C . MET A 1 85 ? -12.891 23.078 23.406 1 89.56 85 MET A C 1
ATOM 680 O O . MET A 1 85 ? -12.039 23.375 24.234 1 89.56 85 MET A O 1
ATOM 684 N N . LYS A 1 86 ? -12.75 22.203 22.453 1 91.06 86 LYS A N 1
ATOM 685 C CA . LYS A 1 86 ? -11.438 21.578 22.266 1 91.06 86 LYS A CA 1
ATOM 686 C C . LYS A 1 86 ? -10.57 22.406 21.312 1 91.06 86 LYS A C 1
ATOM 688 O O . LYS A 1 86 ? -11.047 22.891 20.297 1 91.06 86 LYS A O 1
ATOM 693 N N . VAL A 1 87 ? -9.32 22.594 21.75 1 95.06 87 VAL A N 1
ATOM 694 C CA . VAL A 1 87 ? -8.336 23.312 20.938 1 95.06 87 VAL A CA 1
ATOM 695 C C . VAL A 1 87 ? -7.133 22.406 20.672 1 95.06 87 VAL A C 1
ATOM 697 O O . VAL A 1 87 ? -6.66 21.719 21.578 1 95.06 87 VAL A O 1
ATOM 700 N N . TYR A 1 88 ? -6.625 22.469 19.391 1 96.62 88 TYR A N 1
ATOM 701 C CA . TYR A 1 88 ? -5.551 21.578 18.969 1 96.62 88 TYR A CA 1
ATOM 702 C C . TYR A 1 88 ? -4.348 22.375 18.469 1 96.62 88 TYR A C 1
ATOM 704 O O . TYR A 1 88 ? -4.504 23.422 17.844 1 96.62 88 TYR A O 1
ATOM 712 N N . ARG A 1 89 ? -3.189 21.844 18.75 1 96.62 89 ARG A N 1
ATOM 713 C CA . ARG A 1 89 ? -1.96 22.422 18.219 1 96.62 89 ARG A CA 1
ATOM 714 C C . ARG A 1 89 ? -0.959 21.328 17.844 1 96.62 89 ARG A C 1
ATOM 716 O O . ARG A 1 89 ? -0.812 20.344 18.578 1 96.62 89 ARG A O 1
ATOM 723 N N . LEU A 1 90 ? -0.284 21.547 16.75 1 96.5 90 LEU A N 1
ATOM 724 C CA . LEU A 1 90 ? 0.794 20.656 16.344 1 96.5 90 LEU A CA 1
ATOM 725 C C . LEU A 1 90 ? 2.029 20.859 17.219 1 96.5 90 LEU A C 1
ATOM 727 O O . LEU A 1 90 ? 2.475 21.984 17.406 1 96.5 90 LEU A O 1
ATOM 731 N N . ILE A 1 91 ? 2.555 19.781 17.812 1 96.56 91 ILE A N 1
ATOM 732 C CA . ILE A 1 91 ? 3.701 19.938 18.703 1 96.56 91 ILE A CA 1
ATOM 733 C C . ILE A 1 91 ? 4.969 19.438 18 1 96.56 91 ILE A C 1
ATOM 735 O O . ILE A 1 91 ? 6.066 19.562 18.547 1 96.56 91 ILE A O 1
ATOM 739 N N . ARG A 1 92 ? 4.895 18.859 16.859 1 96.38 92 ARG A N 1
ATOM 740 C CA . ARG A 1 92 ? 6.004 18.5 15.984 1 96.38 92 ARG A CA 1
ATOM 741 C C . ARG A 1 92 ? 6.027 19.375 14.734 1 96.38 92 ARG A C 1
ATOM 743 O O . ARG A 1 92 ? 4.977 19.703 14.188 1 96.38 92 ARG A O 1
ATOM 750 N N . SER A 1 93 ? 7.227 19.734 14.328 1 94.44 93 SER A N 1
ATOM 751 C CA . SER A 1 93 ? 7.344 20.484 13.094 1 94.44 93 SER A CA 1
ATOM 752 C C . SER A 1 93 ? 7.016 19.625 11.883 1 94.44 93 SER A C 1
ATOM 754 O O . SER A 1 93 ? 7.055 18.391 11.961 1 94.44 93 SER A O 1
ATOM 756 N N . LEU A 1 94 ? 6.656 20.25 10.805 1 95 94 LEU A N 1
ATOM 757 C CA . LEU A 1 94 ? 6.43 19.516 9.562 1 95 94 LEU A CA 1
ATOM 758 C C . LEU A 1 94 ? 7.672 18.719 9.164 1 95 94 LEU A C 1
ATOM 760 O O . LEU A 1 94 ? 7.566 17.594 8.68 1 95 94 LEU A O 1
ATOM 764 N N . GLU A 1 95 ? 8.82 19.391 9.414 1 95.31 95 GLU A N 1
ATOM 765 C CA . GLU A 1 95 ? 10.078 18.703 9.102 1 95.31 95 GLU A CA 1
ATOM 766 C C . GLU A 1 95 ? 10.219 17.406 9.898 1 95.31 95 GLU A C 1
ATOM 768 O O . GLU A 1 95 ? 10.625 16.375 9.352 1 95.31 95 GLU A O 1
ATOM 773 N N . GLU A 1 96 ? 9.891 17.453 11.102 1 97.19 96 GLU A N 1
ATOM 774 C CA . GLU A 1 96 ? 9.945 16.266 11.945 1 97.19 96 GLU A CA 1
ATOM 775 C C . GLU A 1 96 ? 8.961 15.203 11.469 1 97.19 96 GLU A C 1
ATOM 777 O O . GLU A 1 96 ? 9.281 14.008 11.453 1 97.19 96 GLU A O 1
ATOM 782 N N . ILE A 1 97 ? 7.805 15.625 11.102 1 97.62 97 ILE A N 1
ATOM 783 C CA . ILE A 1 97 ? 6.758 14.719 10.648 1 97.62 97 ILE A CA 1
ATOM 784 C C . ILE A 1 97 ? 7.18 14.062 9.336 1 97.62 97 ILE A C 1
ATOM 786 O O . ILE A 1 97 ? 7.047 12.844 9.172 1 97.62 97 ILE A O 1
ATOM 790 N N . ILE A 1 98 ? 7.734 14.836 8.438 1 97.94 98 ILE A N 1
ATOM 791 C CA . ILE A 1 98 ? 8.195 14.312 7.156 1 97.94 98 ILE A CA 1
ATOM 792 C C . ILE A 1 98 ? 9.328 13.312 7.383 1 97.94 98 ILE A C 1
ATOM 794 O O . ILE A 1 98 ? 9.359 12.25 6.766 1 97.94 98 ILE A O 1
ATOM 798 N N . THR A 1 99 ? 10.211 13.703 8.273 1 97.94 99 THR A N 1
ATOM 799 C CA . THR A 1 99 ? 11.32 12.805 8.594 1 97.94 99 THR A CA 1
ATOM 800 C C . THR A 1 99 ? 10.805 11.484 9.156 1 97.94 99 THR A C 1
ATOM 802 O O . THR A 1 99 ? 11.336 10.422 8.844 1 97.94 99 THR A O 1
ATOM 805 N N . HIS A 1 100 ? 9.797 11.594 9.961 1 97.88 100 HIS A N 1
ATOM 806 C CA . HIS A 1 100 ? 9.172 10.391 10.508 1 97.88 100 HIS A CA 1
ATOM 807 C C . HIS A 1 100 ? 8.633 9.492 9.398 1 97.88 100 HIS A C 1
ATOM 809 O O . HIS A 1 100 ? 8.922 8.297 9.367 1 97.88 100 HIS A O 1
ATOM 815 N N . PHE A 1 101 ? 7.906 10.039 8.438 1 97.88 101 PHE A N 1
ATOM 816 C CA . PHE A 1 101 ? 7.363 9.258 7.328 1 97.88 101 PHE A CA 1
ATOM 817 C C . PHE A 1 101 ? 8.484 8.711 6.453 1 97.88 101 PHE A C 1
ATOM 819 O O . PHE A 1 101 ? 8.375 7.598 5.93 1 97.88 101 PHE A O 1
ATOM 826 N N . GLU A 1 102 ? 9.531 9.555 6.305 1 98.62 102 GLU A N 1
ATOM 827 C CA . GLU A 1 102 ? 10.68 9.102 5.527 1 98.62 102 GLU A CA 1
ATOM 828 C C . GLU A 1 102 ? 11.289 7.832 6.117 1 98.62 102 GLU A C 1
ATOM 830 O O . GLU A 1 102 ? 11.562 6.875 5.395 1 98.62 102 GLU A O 1
ATOM 835 N N . GLU A 1 103 ? 11.453 7.887 7.398 1 98.38 103 GLU A N 1
ATOM 836 C CA . GLU A 1 103 ? 12.031 6.73 8.078 1 98.38 103 GLU A CA 1
ATOM 837 C C . GLU A 1 103 ? 11.109 5.52 7.988 1 98.38 103 GLU A C 1
ATOM 839 O O . GLU A 1 103 ? 11.57 4.402 7.75 1 98.38 103 GLU A O 1
ATOM 844 N N . GLU A 1 104 ? 9.852 5.734 8.156 1 98 104 GLU A N 1
ATOM 845 C CA . GLU A 1 104 ? 8.883 4.648 8.031 1 98 104 GLU A CA 1
ATOM 846 C C . GLU A 1 104 ? 8.922 4.023 6.641 1 98 104 GLU A C 1
ATOM 848 O O . GLU A 1 104 ? 8.906 2.801 6.504 1 98 104 GLU A O 1
ATOM 853 N N . LYS A 1 105 ? 9 4.832 5.605 1 98.31 105 LYS A N 1
ATOM 854 C CA . LYS A 1 105 ? 9.016 4.344 4.227 1 98.31 105 LYS A CA 1
ATOM 855 C C . LYS A 1 105 ? 10.32 3.621 3.912 1 98.31 105 LYS A C 1
ATOM 857 O O . LYS A 1 105 ? 10.328 2.65 3.152 1 98.31 105 LYS A O 1
ATOM 862 N N . ARG A 1 106 ? 11.406 4.109 4.527 1 98.06 106 ARG A N 1
ATOM 863 C CA . ARG A 1 106 ? 12.695 3.434 4.355 1 98.06 106 ARG A CA 1
ATOM 864 C C . ARG A 1 106 ? 12.656 2.029 4.949 1 98.06 106 ARG A C 1
ATOM 866 O O . ARG A 1 106 ? 13.133 1.076 4.328 1 98.06 106 ARG A O 1
ATOM 873 N N . LEU A 1 107 ? 12.062 1.933 6.121 1 98.12 107 LEU A N 1
ATOM 874 C CA . LEU A 1 107 ? 11.945 0.63 6.766 1 98.12 107 LEU A CA 1
ATOM 875 C C . LEU A 1 107 ? 11.047 -0.301 5.961 1 98.12 107 LEU A C 1
ATOM 877 O O . LEU A 1 107 ? 11.344 -1.488 5.816 1 98.12 107 LEU A O 1
ATOM 881 N N . GLU A 1 108 ? 9.977 0.23 5.438 1 97.88 108 GLU A N 1
ATOM 882 C CA . GLU A 1 108 ? 9.078 -0.556 4.594 1 97.88 108 GLU A CA 1
ATOM 883 C C . GLU A 1 108 ? 9.805 -1.074 3.354 1 97.88 108 GLU A C 1
ATOM 885 O O . GLU A 1 108 ? 9.617 -2.227 2.957 1 97.88 108 GLU A O 1
ATOM 890 N N . SER A 1 109 ? 10.594 -0.195 2.746 1 97.81 109 SER A N 1
ATOM 891 C CA . SER A 1 109 ? 11.352 -0.592 1.563 1 97.81 109 SER A CA 1
ATOM 892 C C . SER A 1 109 ? 12.328 -1.717 1.885 1 97.81 109 SER A C 1
ATOM 894 O O . SER A 1 109 ? 12.484 -2.65 1.097 1 97.81 109 SER A O 1
ATOM 896 N N . THR A 1 110 ? 12.977 -1.619 3.031 1 98.12 110 THR A N 1
ATOM 897 C CA . THR A 1 110 ? 13.898 -2.66 3.467 1 98.12 110 THR A CA 1
ATOM 898 C C . THR A 1 110 ? 13.164 -3.986 3.658 1 98.12 110 THR A C 1
ATOM 900 O O . THR A 1 110 ? 13.656 -5.035 3.236 1 98.12 110 THR A O 1
ATOM 903 N N . ARG A 1 111 ? 11.992 -3.906 4.262 1 98.25 111 ARG A N 1
ATOM 904 C CA . ARG A 1 111 ? 11.203 -5.113 4.484 1 98.25 111 ARG A CA 1
ATOM 905 C C . ARG A 1 111 ? 10.781 -5.746 3.164 1 98.25 111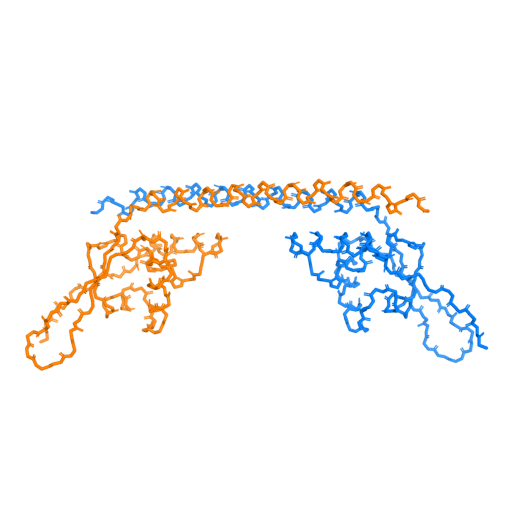 ARG A C 1
ATOM 907 O O . ARG A 1 111 ? 10.812 -6.973 3.02 1 98.25 111 ARG A O 1
ATOM 914 N N . VAL A 1 112 ? 10.438 -4.926 2.246 1 98.5 112 VAL A N 1
ATOM 915 C CA . VAL A 1 112 ? 10.023 -5.398 0.929 1 98.5 112 VAL A CA 1
ATOM 916 C C . VAL A 1 112 ? 11.18 -6.129 0.254 1 98.5 112 VAL A C 1
ATOM 918 O O . VAL A 1 112 ? 11 -7.215 -0.305 1 98.5 112 VAL A O 1
ATOM 921 N N . MET A 1 113 ? 12.383 -5.617 0.368 1 98.12 113 MET A N 1
ATOM 922 C CA . MET A 1 113 ? 13.547 -6.242 -0.252 1 98.12 113 MET A CA 1
ATOM 923 C C . MET A 1 113 ? 13.906 -7.547 0.454 1 98.12 113 MET A C 1
ATOM 925 O O . MET A 1 113 ? 14.359 -8.492 -0.183 1 98.12 113 MET A O 1
ATOM 929 N N . GLU A 1 114 ? 13.664 -7.543 1.697 1 98.44 114 GLU A N 1
ATOM 930 C CA . GLU A 1 114 ? 13.859 -8.789 2.438 1 98.44 114 GLU A CA 1
ATOM 931 C C . GLU A 1 114 ? 12.875 -9.859 1.98 1 98.44 114 GLU A C 1
ATOM 933 O O . GLU A 1 114 ? 13.25 -11.023 1.823 1 98.44 114 GLU A O 1
ATOM 938 N N . ASP A 1 115 ? 11.617 -9.461 1.822 1 98.56 115 ASP A N 1
ATOM 939 C CA . ASP A 1 115 ? 10.602 -10.391 1.33 1 98.56 115 ASP A CA 1
ATOM 940 C C . ASP A 1 115 ? 10.969 -10.914 -0.059 1 98.56 115 ASP A C 1
ATOM 942 O O . ASP A 1 115 ? 10.773 -12.094 -0.351 1 98.56 115 ASP A O 1
ATOM 946 N N . ILE A 1 116 ? 11.516 -10.094 -0.876 1 98.5 116 ILE A N 1
ATOM 947 C CA . ILE A 1 116 ? 11.953 -10.492 -2.209 1 98.5 116 ILE A CA 1
ATOM 948 C C . ILE A 1 116 ? 13.07 -11.523 -2.1 1 98.5 116 ILE A C 1
ATOM 950 O O . ILE A 1 116 ? 13.078 -12.523 -2.822 1 98.5 116 ILE A O 1
ATOM 954 N N . GLY A 1 117 ? 14.031 -11.234 -1.229 1 97.81 117 GLY A N 1
ATOM 955 C CA . GLY A 1 117 ? 15.07 -12.211 -0.963 1 97.81 117 GLY A CA 1
ATOM 956 C C . GLY A 1 117 ? 14.523 -13.562 -0.518 1 97.81 117 GLY A C 1
ATOM 957 O O . GLY A 1 117 ? 14.992 -14.602 -0.975 1 97.81 117 GLY A O 1
ATOM 958 N N . ARG A 1 118 ? 13.516 -13.547 0.334 1 97.19 118 ARG A 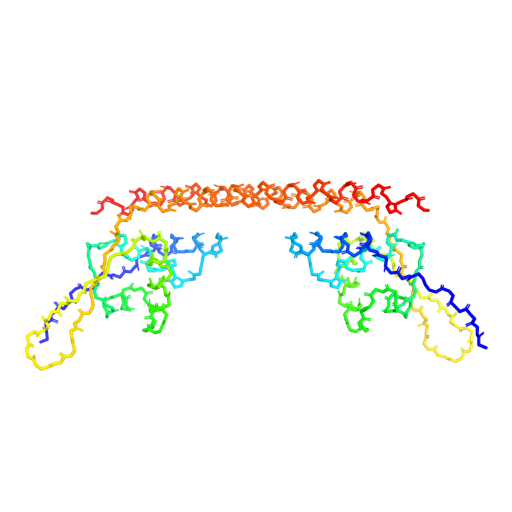N 1
ATOM 959 C CA . ARG A 1 118 ? 12.867 -14.766 0.815 1 97.19 118 ARG A CA 1
ATOM 960 C C . ARG A 1 118 ? 12.227 -15.531 -0.334 1 97.19 118 ARG A C 1
ATOM 962 O O . ARG A 1 118 ? 12.297 -16.766 -0.381 1 97.19 118 ARG A O 1
ATOM 969 N N . LEU A 1 119 ? 11.648 -14.836 -1.226 1 97.62 119 LEU A N 1
ATOM 970 C CA . LEU A 1 119 ? 11.055 -15.477 -2.395 1 97.62 119 LEU A CA 1
ATOM 971 C C . LEU A 1 119 ? 12.117 -16.188 -3.227 1 97.62 119 LEU A C 1
ATOM 973 O O . LEU A 1 119 ? 11.906 -17.312 -3.689 1 97.62 119 LEU A O 1
ATOM 977 N N . LYS A 1 120 ? 13.219 -15.57 -3.434 1 96.69 120 LYS A N 1
ATOM 978 C CA . LYS A 1 120 ? 14.312 -16.156 -4.203 1 96.69 120 LYS A CA 1
ATOM 979 C C . LYS A 1 120 ? 14.828 -17.422 -3.545 1 96.69 120 LYS A C 1
ATOM 981 O O . LYS A 1 120 ? 15.086 -18.422 -4.223 1 96.69 120 LYS A O 1
ATOM 986 N N . ASP A 1 121 ? 14.898 -17.469 -2.277 1 95.44 121 ASP A N 1
ATOM 987 C CA . ASP A 1 121 ? 15.336 -18.641 -1.535 1 95.44 121 ASP A CA 1
ATOM 988 C C . ASP A 1 121 ? 14.328 -19.781 -1.67 1 95.44 121 ASP A C 1
ATOM 990 O O . ASP A 1 121 ? 14.711 -20.938 -1.906 1 95.44 121 ASP A O 1
ATOM 994 N N . LEU A 1 122 ? 13.039 -19.391 -1.569 1 93.75 122 LEU A N 1
ATOM 995 C CA . LEU A 1 122 ? 11.969 -20.375 -1.639 1 93.75 122 LEU A CA 1
ATOM 996 C C . LEU A 1 122 ? 11.844 -20.953 -3.047 1 93.75 122 LEU A C 1
ATOM 998 O O . LEU A 1 122 ? 11.555 -22.141 -3.217 1 93.75 122 LEU A O 1
ATOM 1002 N N . SER A 1 123 ? 11.992 -20.078 -4.055 1 92.81 123 SER A N 1
ATOM 1003 C CA . SER A 1 123 ? 11.852 -20.5 -5.445 1 92.81 123 SER A CA 1
ATOM 1004 C C . SER A 1 123 ? 12.859 -21.594 -5.797 1 92.81 123 SER A C 1
ATOM 1006 O O . SER A 1 123 ? 12.562 -22.484 -6.598 1 92.81 123 SER A O 1
ATOM 1008 N N . GLY A 1 124 ? 14.094 -21.516 -5.32 1 85.94 124 GLY A N 1
ATOM 1009 C CA . GLY A 1 124 ? 15.086 -22.562 -5.523 1 85.94 124 GLY A CA 1
ATOM 1010 C C . GLY A 1 124 ? 14.617 -23.922 -5.035 1 85.94 124 GLY A C 1
ATOM 1011 O O . GLY A 1 124 ? 14.953 -24.953 -5.633 1 85.94 124 GLY A O 1
ATOM 1012 N N . ARG A 1 125 ? 13.734 -23.984 -4.055 1 79.75 125 ARG A N 1
ATOM 1013 C CA . ARG A 1 125 ? 13.219 -25.234 -3.488 1 79.75 125 ARG A CA 1
ATOM 1014 C C . ARG A 1 125 ? 12.078 -25.781 -4.332 1 79.75 125 ARG A C 1
ATOM 1016 O O . ARG A 1 125 ? 11.852 -27 -4.367 1 79.75 125 ARG A O 1
ATOM 1023 N N . LEU A 1 126 ? 11.281 -24.906 -4.996 1 74 126 LEU A N 1
ATOM 1024 C CA . LEU A 1 126 ? 10.141 -25.297 -5.816 1 74 126 LEU A CA 1
ATOM 1025 C C . LEU A 1 126 ? 10.594 -25.828 -7.168 1 74 126 LEU A C 1
ATOM 1027 O O . LEU A 1 126 ? 9.984 -26.766 -7.711 1 74 126 LEU A O 1
ATOM 1031 N N . SER A 1 127 ? 11.547 -25.25 -7.93 1 65.44 127 SER A N 1
ATOM 1032 C CA . SER A 1 127 ? 12.016 -25.656 -9.25 1 65.44 127 SER A CA 1
ATOM 1033 C C . SER A 1 127 ? 12.719 -27.016 -9.203 1 65.44 127 SER A C 1
ATOM 1035 O O . SER A 1 127 ? 12.938 -27.641 -10.242 1 65.44 127 SER A O 1
ATOM 1037 N N . SER A 1 128 ? 13.242 -27.438 -8.07 1 52.72 128 SER A N 1
ATOM 1038 C CA . SER A 1 128 ? 13.977 -28.703 -8 1 52.72 128 SER A CA 1
ATOM 1039 C C . SER A 1 128 ? 13.039 -29.891 -8.203 1 52.72 128 SER A C 1
ATOM 1041 O O . SER A 1 128 ? 13.453 -31.047 -8.055 1 52.72 128 SER A O 1
ATOM 1043 N N . ILE A 1 129 ? 11.773 -29.688 -8.656 1 45.81 129 ILE A N 1
ATOM 1044 C CA . ILE A 1 129 ? 11.031 -30.875 -9.047 1 45.81 129 ILE A CA 1
ATOM 1045 C C . ILE A 1 129 ? 10.961 -30.969 -10.57 1 45.81 129 ILE A C 1
ATOM 1047 O O . ILE A 1 129 ? 10.688 -29.984 -11.25 1 45.81 129 ILE A O 1
ATOM 1051 N N . MET B 1 1 ? -13.523 -44.656 -11.328 1 44.62 1 MET B N 1
ATOM 1052 C CA . MET B 1 1 ? -13.094 -43.344 -10.875 1 44.62 1 MET B CA 1
ATOM 1053 C C . MET B 1 1 ? -11.703 -43 -11.406 1 44.62 1 MET B C 1
ATOM 1055 O O . MET B 1 1 ? -10.805 -43.844 -11.359 1 44.62 1 MET B O 1
ATOM 1059 N N . ARG B 1 2 ? -11.523 -42.281 -12.492 1 54 2 ARG B N 1
ATOM 1060 C CA . ARG B 1 2 ? -10.188 -42 -12.992 1 54 2 ARG B CA 1
ATOM 1061 C C . ARG B 1 2 ? -9.359 -41.25 -11.945 1 54 2 ARG B C 1
ATOM 1063 O O . ARG B 1 2 ? -9.867 -40.375 -11.242 1 54 2 ARG B O 1
ATOM 1070 N N . GLN B 1 3 ? -8.422 -41.906 -11.328 1 54.91 3 GLN B N 1
ATOM 1071 C CA . GLN B 1 3 ? -7.539 -41.375 -10.289 1 54.91 3 GLN B CA 1
ATOM 1072 C C . GLN B 1 3 ? -6.723 -40.219 -10.805 1 54.91 3 GLN B C 1
ATOM 1074 O O . GLN B 1 3 ? -5.969 -40.344 -11.773 1 54.91 3 GLN B O 1
ATOM 1079 N N . PHE B 1 4 ? -7.391 -39 -10.844 1 65.06 4 PHE B N 1
ATOM 1080 C CA . PHE B 1 4 ? -6.617 -37.844 -11.273 1 65.06 4 PHE B CA 1
ATOM 1081 C C . PHE B 1 4 ? -5.754 -37.312 -10.141 1 65.06 4 PHE B C 1
ATOM 1083 O O . PHE B 1 4 ? -6.246 -37.094 -9.023 1 65.06 4 PHE B O 1
ATOM 1090 N N . SER B 1 5 ? -4.445 -37.656 -10.156 1 82.06 5 SER B N 1
ATOM 1091 C CA . SER B 1 5 ? -3.545 -37.125 -9.141 1 82.06 5 SER B CA 1
ATOM 1092 C C . SER B 1 5 ? -3.285 -35.625 -9.352 1 82.06 5 SER B C 1
ATOM 1094 O O . SER B 1 5 ? -2.83 -35.219 -10.422 1 82.06 5 SER B O 1
ATOM 1096 N N . VAL B 1 6 ? -3.994 -34.812 -8.539 1 88.94 6 VAL B N 1
ATOM 1097 C CA . VAL B 1 6 ? -3.801 -33.375 -8.609 1 88.94 6 VAL B CA 1
ATOM 1098 C C . VAL B 1 6 ? -2.785 -32.938 -7.555 1 88.94 6 VAL B C 1
ATOM 1100 O O . VAL B 1 6 ? -2.846 -33.375 -6.406 1 88.94 6 VAL B O 1
ATOM 1103 N N . LYS B 1 7 ? -1.774 -32.188 -7.988 1 92.25 7 LYS B N 1
ATOM 1104 C CA . LYS B 1 7 ? -0.823 -31.609 -7.039 1 92.25 7 LYS B CA 1
ATOM 1105 C C . LYS B 1 7 ? -1.479 -30.531 -6.188 1 92.25 7 LYS B C 1
ATOM 1107 O O . LYS B 1 7 ? -2.25 -29.719 -6.699 1 92.25 7 LYS B O 1
ATOM 1112 N N . VAL B 1 8 ? -1.17 -30.672 -4.836 1 95.56 8 VAL B N 1
ATOM 1113 C CA . VAL B 1 8 ? -1.71 -29.672 -3.912 1 95.56 8 VAL B CA 1
ATOM 1114 C C . VAL B 1 8 ? -0.57 -28.875 -3.297 1 95.56 8 VAL B C 1
ATOM 1116 O O . VAL B 1 8 ? 0.48 -29.422 -2.961 1 95.56 8 VAL B O 1
ATOM 1119 N N . LEU B 1 9 ? -0.831 -27.625 -3.129 1 95.75 9 LEU B N 1
ATOM 1120 C CA . LEU B 1 9 ? 0.197 -26.75 -2.562 1 95.75 9 LEU B CA 1
ATOM 1121 C C . LEU B 1 9 ? 0.607 -27.234 -1.174 1 95.75 9 LEU B C 1
ATOM 1123 O O . LEU B 1 9 ? -0.248 -27.469 -0.318 1 95.75 9 LEU B O 1
ATOM 1127 N N . ASP B 1 10 ? 1.897 -27.422 -0.966 1 94.38 10 ASP B N 1
ATOM 1128 C CA . ASP B 1 10 ? 2.391 -27.844 0.341 1 94.38 10 ASP B CA 1
ATOM 1129 C C . ASP B 1 10 ? 2.771 -26.641 1.2 1 94.38 10 ASP B C 1
ATOM 1131 O O . ASP B 1 10 ? 2.443 -25.5 0.86 1 94.38 10 ASP B O 1
ATOM 1135 N N . ASP B 1 11 ? 3.428 -26.828 2.285 1 94.31 11 ASP B N 1
ATOM 1136 C CA . ASP B 1 11 ? 3.721 -25.766 3.246 1 94.31 11 ASP B CA 1
ATOM 1137 C C . ASP B 1 11 ? 4.684 -24.75 2.656 1 94.31 11 ASP B C 1
ATOM 1139 O O . ASP B 1 11 ? 4.535 -23.547 2.883 1 94.31 11 ASP B O 1
ATOM 1143 N N . ASP B 1 12 ? 5.684 -25.219 1.915 1 93.75 12 ASP B N 1
ATOM 1144 C CA . ASP B 1 12 ? 6.625 -24.312 1.277 1 93.75 12 ASP B CA 1
ATOM 1145 C C . ASP B 1 12 ? 5.93 -23.438 0.233 1 93.75 12 ASP B C 1
ATOM 1147 O O . ASP B 1 12 ? 6.203 -22.25 0.131 1 93.75 12 ASP B O 1
ATOM 1151 N N . ASP B 1 13 ? 4.98 -24.094 -0.46 1 95.94 13 ASP B N 1
ATOM 1152 C CA . ASP B 1 13 ? 4.191 -23.359 -1.442 1 95.94 13 ASP B CA 1
ATOM 1153 C C . ASP B 1 13 ? 3.355 -22.281 -0.771 1 95.94 13 ASP B C 1
ATOM 1155 O O . ASP B 1 13 ? 3.283 -21.141 -1.264 1 95.94 13 ASP B O 1
ATOM 1159 N N . ARG B 1 14 ? 2.811 -22.656 0.339 1 96.81 14 ARG B N 1
ATOM 1160 C CA . ARG B 1 14 ? 1.951 -21.719 1.056 1 96.81 14 ARG B CA 1
ATOM 1161 C C . ARG B 1 14 ? 2.754 -20.531 1.597 1 96.81 14 ARG B C 1
ATOM 1163 O O . ARG B 1 14 ? 2.268 -19.406 1.623 1 96.81 14 ARG B O 1
ATOM 1170 N N . GLU B 1 15 ? 3.9 -20.828 2.041 1 97.38 15 GLU B N 1
ATOM 1171 C CA . GLU B 1 15 ? 4.773 -19.75 2.475 1 97.38 15 GLU B CA 1
ATOM 1172 C C . GLU B 1 15 ? 5.102 -18.797 1.317 1 97.38 15 GLU B C 1
ATOM 1174 O O . GLU B 1 15 ? 5.09 -17.578 1.481 1 97.38 15 GLU B O 1
ATOM 1179 N N . PHE B 1 16 ? 5.391 -19.438 0.186 1 97.88 16 PHE B N 1
ATOM 1180 C CA . PHE B 1 16 ? 5.676 -18.641 -1.005 1 97.88 16 PHE B CA 1
ATOM 1181 C C . PHE B 1 16 ? 4.504 -17.719 -1.339 1 97.88 16 PHE B C 1
ATOM 1183 O O . PHE B 1 16 ? 4.695 -16.531 -1.606 1 97.88 16 PHE B O 1
ATOM 1190 N N . VAL B 1 17 ? 3.307 -18.219 -1.244 1 98.38 17 VAL B N 1
ATOM 1191 C CA . VAL B 1 17 ? 2.09 -17.453 -1.508 1 98.38 17 VAL B CA 1
ATOM 1192 C C . VAL B 1 17 ? 1.984 -16.297 -0.52 1 98.38 17 VAL B C 1
ATOM 1194 O O . VAL B 1 17 ? 1.691 -15.164 -0.911 1 98.38 17 VAL B O 1
ATOM 1197 N N . GLU B 1 18 ? 2.305 -16.578 0.739 1 98.5 18 GLU B N 1
ATOM 1198 C CA . GLU B 1 18 ? 2.166 -15.555 1.772 1 98.5 18 GLU B CA 1
ATOM 1199 C C . GLU B 1 18 ? 3.18 -14.43 1.578 1 98.5 18 GLU B C 1
ATOM 1201 O O . GLU B 1 18 ? 2.873 -13.258 1.82 1 98.5 18 GLU B O 1
ATOM 1206 N N . VAL B 1 19 ? 4.352 -14.75 1.178 1 98.62 19 VAL B N 1
ATOM 1207 C CA . VAL B 1 19 ? 5.355 -13.719 0.95 1 98.62 19 VAL B CA 1
ATOM 1208 C C . VAL B 1 19 ? 4.957 -12.867 -0.252 1 98.62 19 VAL B C 1
ATOM 1210 O O . VAL B 1 19 ? 5.105 -11.641 -0.227 1 98.62 19 VAL B O 1
ATOM 1213 N N . LEU B 1 20 ? 4.398 -13.5 -1.314 1 98.5 20 LEU B N 1
ATOM 1214 C CA . LEU B 1 20 ? 3.881 -12.742 -2.445 1 98.5 20 LEU B CA 1
ATOM 1215 C C . LEU B 1 20 ? 2.777 -11.789 -1.999 1 98.5 20 LEU B C 1
ATOM 1217 O O . LEU B 1 20 ? 2.734 -10.633 -2.434 1 98.5 20 LEU B O 1
ATOM 1221 N N . ARG B 1 21 ? 1.938 -12.266 -1.139 1 98.62 21 ARG B N 1
ATOM 1222 C CA . ARG B 1 21 ? 0.848 -11.453 -0.616 1 98.62 21 ARG B CA 1
ATOM 1223 C C . ARG B 1 21 ? 1.385 -10.25 0.149 1 98.62 21 ARG B C 1
ATOM 1225 O O . ARG B 1 21 ? 0.849 -9.141 0.033 1 98.62 21 ARG B O 1
ATOM 1232 N N . ASP B 1 22 ? 2.418 -10.445 0.874 1 97.81 22 ASP B N 1
ATOM 1233 C CA . ASP B 1 22 ? 3.033 -9.367 1.642 1 97.81 22 ASP B CA 1
ATOM 1234 C C . ASP B 1 22 ? 3.596 -8.289 0.72 1 97.81 22 ASP B C 1
ATOM 1236 O O . ASP B 1 22 ? 3.752 -7.137 1.128 1 97.81 22 ASP B O 1
ATOM 1240 N N . LEU B 1 23 ? 3.842 -8.641 -0.521 1 97.44 23 LEU B N 1
ATOM 1241 C CA . LEU B 1 23 ? 4.355 -7.688 -1.5 1 97.44 23 LEU B CA 1
ATOM 1242 C C . LEU B 1 23 ? 3.217 -6.941 -2.186 1 97.44 23 LEU B C 1
ATOM 1244 O O . LEU B 1 23 ? 3.455 -6.066 -3.02 1 97.44 23 LEU B O 1
ATOM 1248 N N . GLY B 1 24 ? 1.999 -7.309 -1.878 1 96.25 24 GLY B N 1
ATOM 1249 C CA . GLY B 1 24 ? 0.848 -6.625 -2.445 1 96.25 24 GLY B CA 1
ATOM 1250 C C . GLY B 1 24 ? 0.225 -7.371 -3.611 1 96.25 24 GLY B C 1
ATOM 1251 O O . GLY B 1 24 ? -0.645 -6.836 -4.301 1 96.25 24 GLY B O 1
ATOM 1252 N N . ILE B 1 25 ? 0.646 -8.57 -3.814 1 97.88 25 ILE B N 1
ATOM 1253 C CA . ILE B 1 25 ? 0.073 -9.383 -4.883 1 97.88 25 ILE B CA 1
ATOM 1254 C C . ILE B 1 25 ? -1.207 -10.055 -4.391 1 97.88 25 ILE B C 1
ATOM 1256 O O . ILE B 1 25 ? -1.226 -10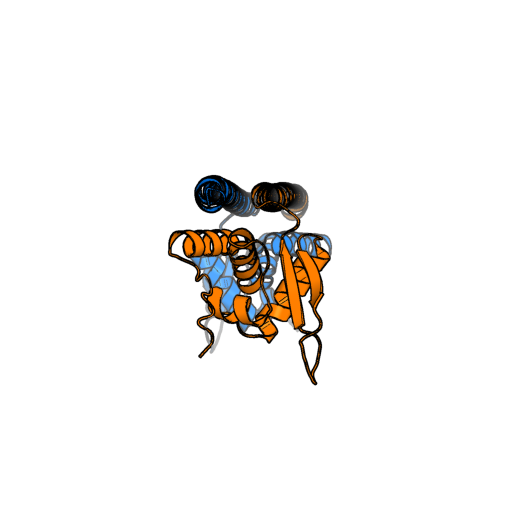.656 -3.312 1 97.88 25 ILE B O 1
ATOM 1260 N N . PRO B 1 26 ? -2.234 -9.93 -5.164 1 98.25 26 PRO B N 1
ATOM 1261 C CA . PRO B 1 26 ? -3.496 -10.539 -4.734 1 98.25 26 PRO B CA 1
ATOM 1262 C C . PRO B 1 26 ? -3.379 -12.047 -4.5 1 98.25 26 PRO B C 1
ATOM 1264 O O . PRO B 1 26 ? -2.639 -12.727 -5.211 1 98.25 26 PRO B O 1
ATOM 1267 N N . ARG B 1 27 ? -4.113 -12.5 -3.613 1 98.25 27 ARG B N 1
ATOM 1268 C CA . ARG B 1 27 ? -4.035 -13.891 -3.18 1 98.25 27 ARG B CA 1
ATOM 1269 C C . ARG B 1 27 ? -4.254 -14.844 -4.352 1 98.25 27 ARG B C 1
ATOM 1271 O O . ARG B 1 27 ? -3.543 -15.844 -4.488 1 98.25 27 ARG B O 1
ATOM 1278 N N . ASN B 1 28 ? -5.254 -14.602 -5.133 1 98.5 28 ASN B N 1
ATOM 1279 C CA . ASN B 1 28 ? -5.562 -15.508 -6.234 1 98.5 28 ASN B CA 1
ATOM 1280 C C . ASN B 1 28 ? -4.43 -15.555 -7.254 1 98.5 28 ASN B C 1
ATOM 1282 O O . ASN B 1 28 ? -4.09 -16.625 -7.758 1 98.5 28 ASN B O 1
ATOM 1286 N N . VAL B 1 29 ? -3.807 -14.398 -7.516 1 98.38 29 VAL B N 1
ATOM 1287 C CA . VAL B 1 29 ? -2.678 -14.328 -8.438 1 98.38 29 VAL B CA 1
ATOM 1288 C C . VAL B 1 29 ? -1.472 -15.047 -7.836 1 98.38 29 VAL B C 1
ATOM 1290 O O . VAL B 1 29 ? -0.831 -15.859 -8.5 1 98.38 29 VAL B O 1
ATOM 1293 N N . ALA B 1 30 ? -1.256 -14.82 -6.562 1 98.56 30 ALA B N 1
ATOM 1294 C CA . ALA B 1 30 ? -0.148 -15.453 -5.848 1 98.56 30 ALA B CA 1
ATOM 1295 C C . ALA B 1 30 ? -0.286 -16.969 -5.855 1 98.56 30 ALA B C 1
ATOM 1297 O O . ALA B 1 30 ? 0.673 -17.688 -6.152 1 98.56 30 ALA B O 1
ATOM 1298 N N . SER B 1 31 ? -1.437 -17.406 -5.562 1 98.19 31 SER B N 1
ATOM 1299 C CA . SER B 1 31 ? -1.707 -18.828 -5.512 1 98.19 31 SER B CA 1
ATOM 1300 C C . SER B 1 31 ? -1.562 -19.469 -6.891 1 98.19 31 SER B C 1
ATOM 1302 O O . SER B 1 31 ? -0.986 -20.562 -7.02 1 98.19 31 SER B O 1
ATOM 1304 N N . MET B 1 32 ? -2.037 -18.797 -7.855 1 97.81 32 MET B N 1
ATOM 1305 C CA . MET B 1 32 ? -1.992 -19.344 -9.203 1 97.81 32 MET B CA 1
ATOM 1306 C C . MET B 1 32 ? -0.556 -19.422 -9.711 1 97.81 32 MET B C 1
ATOM 1308 O O . MET B 1 32 ? -0.147 -20.453 -10.266 1 97.81 32 MET B O 1
ATOM 1312 N N . ILE B 1 33 ? 0.219 -18.375 -9.508 1 97.69 33 ILE B N 1
ATOM 1313 C CA . ILE B 1 33 ? 1.633 -18.391 -9.875 1 97.69 33 ILE B CA 1
ATOM 1314 C C . ILE B 1 33 ? 2.322 -19.578 -9.219 1 97.69 33 ILE B C 1
ATOM 1316 O O . ILE B 1 33 ? 3.023 -20.344 -9.883 1 97.69 33 ILE B O 1
ATOM 1320 N N . THR B 1 34 ? 2.068 -19.734 -7.977 1 97.62 34 THR B N 1
ATOM 1321 C CA . THR B 1 34 ? 2.738 -20.766 -7.191 1 97.62 34 THR B CA 1
ATOM 1322 C C . THR B 1 34 ? 2.348 -22.156 -7.68 1 97.62 34 THR B C 1
ATOM 1324 O O . THR B 1 34 ? 3.207 -23.016 -7.848 1 97.62 34 THR B O 1
ATOM 1327 N N . TYR B 1 35 ? 1.111 -22.375 -7.949 1 97.12 35 TYR B N 1
ATOM 1328 C CA . TYR B 1 35 ? 0.644 -23.672 -8.406 1 97.12 35 TYR B CA 1
ATOM 1329 C C . TYR B 1 35 ? 1.221 -24.016 -9.773 1 97.12 35 TYR B C 1
ATOM 1331 O O . TYR B 1 35 ? 1.792 -25.094 -9.961 1 97.12 35 TYR B O 1
ATOM 1339 N N . LEU B 1 36 ? 1.101 -23.062 -10.711 1 96.56 36 LEU B N 1
ATOM 1340 C CA . LEU B 1 36 ? 1.533 -23.328 -12.086 1 96.56 36 LEU B CA 1
ATOM 1341 C C . LEU B 1 36 ? 3.047 -23.5 -12.148 1 9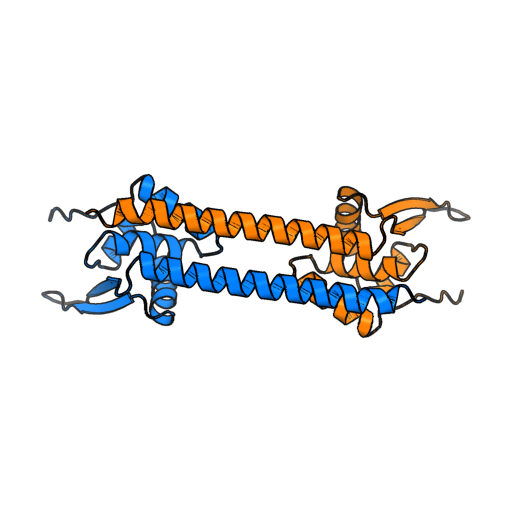6.56 36 LEU B C 1
ATOM 1343 O O . LEU B 1 36 ? 3.557 -24.156 -13.062 1 96.56 36 LEU B O 1
ATOM 1347 N N . ALA B 1 37 ? 3.73 -22.906 -11.188 1 95.75 37 ALA B N 1
ATOM 1348 C CA . ALA B 1 37 ? 5.18 -23.094 -11.133 1 95.75 37 ALA B CA 1
ATOM 1349 C C . ALA B 1 37 ? 5.539 -24.531 -10.773 1 95.75 37 ALA B C 1
ATOM 1351 O O . ALA B 1 37 ? 6.664 -24.969 -11.008 1 95.75 37 ALA B O 1
ATOM 1352 N N . ASN B 1 38 ? 4.59 -25.25 -10.242 1 94 38 ASN B N 1
ATOM 1353 C CA . ASN B 1 38 ? 4.836 -26.609 -9.75 1 94 38 ASN B CA 1
ATOM 1354 C C . ASN B 1 38 ? 4.367 -27.656 -10.742 1 94 38 ASN B C 1
ATOM 1356 O O . ASN B 1 38 ? 4.512 -28.859 -10.492 1 94 38 ASN B O 1
ATOM 1360 N N . VAL B 1 39 ? 3.734 -27.219 -11.812 1 93.69 39 VAL B N 1
ATOM 1361 C CA . VAL B 1 39 ? 3.223 -28.172 -12.805 1 93.69 39 VAL B CA 1
ATOM 1362 C C . VAL B 1 39 ? 3.615 -27.719 -14.203 1 93.69 39 VAL B C 1
ATOM 1364 O O . VAL B 1 39 ? 3.984 -26.562 -14.414 1 93.69 39 VAL B O 1
ATOM 1367 N N . GLN B 1 40 ? 3.594 -28.656 -15.141 1 94.31 40 GLN B N 1
ATOM 1368 C CA . GLN B 1 40 ? 3.854 -28.312 -16.531 1 94.31 40 GLN B CA 1
ATOM 1369 C C . GLN B 1 40 ? 2.68 -27.562 -17.141 1 94.31 40 GLN B C 1
ATOM 1371 O O . GLN B 1 40 ? 2.871 -26.547 -17.828 1 94.31 40 GLN B O 1
ATOM 1376 N N . GLU B 1 41 ? 1.559 -28.031 -16.922 1 95.62 41 GLU B N 1
ATOM 1377 C CA . GLU B 1 41 ? 0.291 -27.422 -17.328 1 95.62 41 GLU B CA 1
ATOM 1378 C C . GLU B 1 41 ? -0.854 -27.906 -16.438 1 95.62 41 GLU B C 1
ATOM 1380 O O . GLU B 1 41 ? -0.713 -28.891 -15.703 1 95.62 41 GLU B O 1
ATOM 1385 N N . ALA B 1 42 ? -1.934 -27.172 -16.422 1 95.75 42 ALA B N 1
ATOM 1386 C CA . ALA B 1 42 ? -3.068 -27.531 -15.578 1 95.75 42 ALA B CA 1
ATOM 1387 C C . ALA B 1 42 ? -4.371 -26.969 -16.141 1 95.75 42 ALA B C 1
ATOM 1389 O O . ALA B 1 42 ? -4.383 -25.891 -16.734 1 95.75 42 ALA B O 1
ATOM 1390 N N . THR B 1 43 ? -5.43 -27.766 -15.922 1 93.62 43 THR B N 1
ATOM 1391 C CA . THR B 1 43 ? -6.762 -27.25 -16.234 1 93.62 43 THR B CA 1
ATOM 1392 C C . THR B 1 43 ? -7.27 -26.344 -15.125 1 93.62 43 THR B C 1
ATOM 1394 O O . THR B 1 43 ? -6.723 -26.344 -14.016 1 93.62 43 THR B O 1
ATOM 1397 N N . SER B 1 44 ? -8.383 -25.578 -15.484 1 92.88 44 SER B N 1
ATOM 1398 C CA . SER B 1 44 ? -9.016 -24.75 -14.477 1 92.88 44 SER B CA 1
ATOM 1399 C C . SER B 1 44 ? -9.438 -25.562 -13.258 1 92.88 44 SER B C 1
ATOM 1401 O O . SER B 1 44 ? -9.266 -25.125 -12.117 1 92.88 44 SER B O 1
ATOM 1403 N N . ARG B 1 45 ? -9.867 -26.734 -13.492 1 92.56 45 ARG B N 1
ATOM 1404 C CA . ARG B 1 45 ? -10.336 -27.609 -12.422 1 92.56 45 ARG B CA 1
ATOM 1405 C C . ARG B 1 45 ? -9.18 -28.031 -11.523 1 92.56 45 ARG B C 1
ATOM 1407 O O . ARG B 1 45 ? -9.305 -28.016 -10.297 1 92.56 45 ARG B O 1
ATOM 1414 N N . GLU B 1 46 ? -8.141 -28.406 -12.148 1 94.69 46 GLU B N 1
ATOM 1415 C CA . GLU B 1 46 ? -6.965 -28.812 -11.391 1 94.69 46 GLU B CA 1
ATOM 1416 C C . GLU B 1 46 ? -6.43 -27.656 -10.539 1 94.69 46 GLU B C 1
ATOM 1418 O O . GLU B 1 46 ? -6.031 -27.859 -9.391 1 94.69 46 GLU B O 1
ATOM 1423 N N . ILE B 1 47 ? -6.418 -26.484 -11.109 1 96.56 47 ILE B N 1
ATOM 1424 C CA . ILE B 1 47 ? -5.953 -25.297 -10.398 1 96.56 47 ILE B CA 1
ATOM 1425 C C . ILE B 1 47 ? -6.84 -25.047 -9.18 1 96.56 47 ILE B C 1
ATOM 1427 O O . ILE B 1 47 ? -6.344 -24.781 -8.086 1 96.56 47 ILE B O 1
ATOM 1431 N N . GLU B 1 48 ? -8.148 -25.141 -9.344 1 96.5 48 GLU B N 1
ATOM 1432 C CA . GLU B 1 48 ? -9.094 -24.938 -8.25 1 96.5 48 GLU B CA 1
ATOM 1433 C C . GLU B 1 48 ? -8.797 -25.891 -7.09 1 96.5 48 GLU B C 1
ATOM 1435 O O . GLU B 1 48 ? -8.648 -25.453 -5.945 1 96.5 48 GLU B O 1
ATOM 1440 N N . ILE B 1 49 ? -8.57 -27.078 -7.406 1 95.25 49 ILE B N 1
ATOM 1441 C CA . ILE B 1 49 ? -8.367 -28.109 -6.395 1 95.25 49 ILE B CA 1
ATOM 1442 C C . ILE B 1 49 ? -7.004 -27.938 -5.738 1 95.25 49 ILE B C 1
ATOM 1444 O O . ILE B 1 49 ? -6.895 -27.938 -4.508 1 95.25 49 ILE B O 1
ATOM 1448 N N . GLY B 1 50 ? -6.039 -27.688 -6.535 1 96.38 50 GLY B N 1
ATOM 1449 C CA . GLY B 1 50 ? -4.672 -27.688 -6.043 1 96.38 50 GLY B CA 1
ATOM 1450 C C . GLY B 1 50 ? -4.301 -26.391 -5.332 1 96.38 50 GLY B C 1
ATOM 1451 O O . GLY B 1 50 ? -3.369 -26.375 -4.523 1 96.38 50 GLY B O 1
ATOM 1452 N N . SER B 1 51 ? -4.988 -25.297 -5.637 1 96.62 51 SER B N 1
ATOM 1453 C CA . SER B 1 51 ? -4.641 -24 -5.082 1 96.62 51 SER B CA 1
ATOM 1454 C C . SER B 1 51 ? -5.711 -23.5 -4.113 1 96.62 51 SER B C 1
ATOM 1456 O O . SER B 1 51 ? -5.562 -22.453 -3.498 1 96.62 51 SER B O 1
ATOM 1458 N N . ASN B 1 52 ? -6.762 -24.203 -3.998 1 95.44 52 ASN B N 1
ATOM 1459 C CA . ASN B 1 52 ? -7.875 -23.828 -3.135 1 95.44 52 ASN B CA 1
ATOM 1460 C C . ASN B 1 52 ? -8.469 -22.484 -3.541 1 95.44 52 ASN B C 1
ATOM 1462 O O . ASN B 1 52 ? -8.648 -21.609 -2.699 1 95.44 52 ASN B O 1
ATOM 1466 N N . LEU B 1 53 ? -8.688 -22.344 -4.832 1 97.62 53 LEU B N 1
ATOM 1467 C CA . LEU B 1 53 ? -9.367 -21.203 -5.418 1 97.62 53 LEU B CA 1
ATOM 1468 C C . LEU B 1 53 ? -10.695 -21.609 -6.043 1 97.62 53 LEU B C 1
ATOM 1470 O O . LEU B 1 53 ? -10.82 -22.734 -6.559 1 97.62 53 LEU B O 1
ATOM 1474 N N . ARG B 1 54 ? -11.656 -20.688 -6.008 1 97.31 54 ARG B N 1
ATOM 1475 C CA . ARG B 1 54 ? -12.898 -20.891 -6.75 1 97.31 54 ARG B CA 1
ATOM 1476 C C . ARG B 1 54 ? -12.742 -20.453 -8.203 1 97.31 54 ARG B C 1
ATOM 1478 O O . ARG B 1 54 ? -11.844 -19.672 -8.531 1 97.31 54 ARG B O 1
ATOM 1485 N N . GLN B 1 55 ? -13.625 -20.906 -8.961 1 95.25 55 GLN B N 1
ATOM 1486 C CA . GLN B 1 55 ? -13.547 -20.688 -10.406 1 95.25 55 GLN B CA 1
ATOM 1487 C C . GLN B 1 55 ? -13.5 -19.203 -10.734 1 95.25 55 GLN B C 1
ATOM 1489 O O . GLN B 1 55 ? -12.695 -18.766 -11.555 1 95.25 55 GLN B O 1
ATOM 1494 N N . PRO B 1 56 ? -14.266 -18.344 -10.125 1 97.31 56 PRO B N 1
ATOM 1495 C CA . PRO B 1 56 ? -14.164 -16.922 -10.453 1 97.31 56 PRO B CA 1
ATOM 1496 C C . PRO B 1 56 ? -12.805 -16.328 -10.094 1 97.31 56 PRO B C 1
ATOM 1498 O O . PRO B 1 56 ? -12.305 -15.445 -10.805 1 97.31 56 PRO B O 1
ATOM 1501 N N . GLU B 1 57 ? -12.258 -16.797 -8.953 1 98 57 GLU B N 1
ATOM 1502 C CA . GLU B 1 57 ? -10.93 -16.344 -8.531 1 98 57 GLU B CA 1
ATOM 1503 C C . GLU B 1 57 ? -9.859 -16.781 -9.523 1 98 57 GLU B C 1
ATOM 1505 O O . GLU B 1 57 ? -8.945 -16 -9.828 1 98 57 GLU B O 1
ATOM 1510 N N . VAL B 1 58 ? -10.055 -18 -10.039 1 97.06 58 VAL B N 1
ATOM 1511 C CA . VAL B 1 58 ? -9.125 -18.516 -11.047 1 97.06 58 VAL B CA 1
ATOM 1512 C C . VAL B 1 58 ? -9.203 -17.656 -12.305 1 97.06 58 VAL B C 1
ATOM 1514 O O . VAL B 1 58 ? -8.172 -17.266 -12.867 1 97.06 58 VAL B O 1
ATOM 1517 N N . SER B 1 59 ? -10.352 -17.344 -12.695 1 95.62 59 SER B N 1
ATOM 1518 C CA . SER B 1 59 ? -10.57 -16.547 -13.891 1 95.62 59 SER B CA 1
ATOM 1519 C C . SER B 1 59 ? -9.914 -15.164 -13.758 1 95.62 59 SER B C 1
ATOM 1521 O O . SER B 1 59 ? -9.258 -14.695 -14.688 1 95.62 59 SER B O 1
ATOM 1523 N N . ILE B 1 60 ? -10.07 -14.555 -12.656 1 97.56 60 ILE B N 1
ATOM 1524 C CA . ILE B 1 60 ? -9.492 -13.234 -12.406 1 97.56 60 ILE B CA 1
ATOM 1525 C C . ILE B 1 60 ? -7.969 -13.328 -12.406 1 97.56 60 ILE B C 1
ATOM 15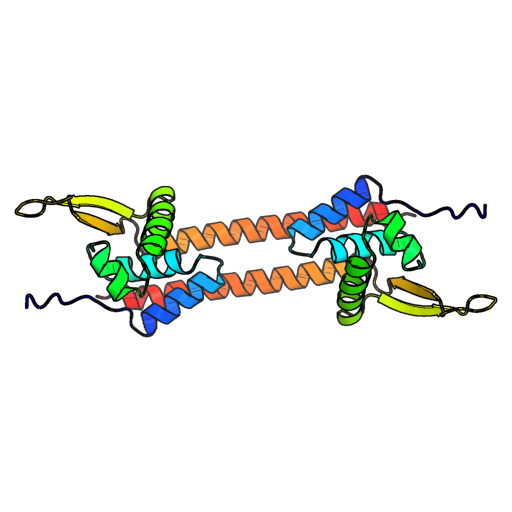27 O O . ILE B 1 60 ? -7.293 -12.516 -13.031 1 97.56 60 ILE B O 1
ATOM 1531 N N . ALA B 1 61 ? -7.469 -14.305 -11.719 1 97.88 61 ALA B N 1
ATOM 1532 C CA . ALA B 1 61 ? -6.023 -14.5 -11.641 1 97.88 61 ALA B CA 1
ATOM 1533 C C . ALA B 1 61 ? -5.434 -14.75 -13.031 1 97.88 61 ALA B C 1
ATOM 1535 O O . ALA B 1 61 ? -4.379 -14.203 -13.367 1 97.88 61 ALA B O 1
ATOM 1536 N N . MET B 1 62 ? -6.113 -15.531 -13.789 1 96.19 62 MET B N 1
ATOM 1537 C CA . MET B 1 62 ? -5.652 -15.844 -15.141 1 96.19 62 MET B CA 1
ATOM 1538 C C . MET B 1 62 ? -5.574 -14.586 -16 1 96.19 62 MET B C 1
ATOM 1540 O O . MET B 1 62 ? -4.617 -14.398 -16.75 1 96.19 62 MET B O 1
ATOM 1544 N N . ARG B 1 63 ? -6.512 -13.836 -15.914 1 96.44 63 ARG B N 1
ATOM 1545 C CA . ARG B 1 63 ? -6.516 -12.586 -16.656 1 96.44 63 ARG B CA 1
ATOM 1546 C C . ARG B 1 63 ? -5.324 -11.719 -16.266 1 96.44 63 ARG B C 1
ATOM 1548 O O . ARG B 1 63 ? -4.645 -11.164 -17.141 1 96.44 63 ARG B O 1
ATOM 1555 N N . ALA B 1 64 ? -5.078 -11.641 -15.016 1 97.25 64 ALA B N 1
ATOM 1556 C CA . ALA B 1 64 ? -3.947 -10.852 -14.539 1 97.25 64 ALA B CA 1
ATOM 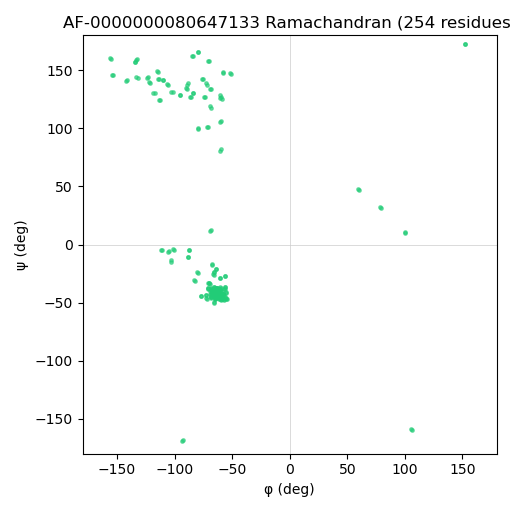1557 C C . ALA B 1 64 ? -2.627 -11.406 -15.062 1 97.25 64 ALA B C 1
ATOM 1559 O O . ALA B 1 64 ? -1.768 -10.648 -15.523 1 97.25 64 ALA B O 1
ATOM 1560 N N . LEU B 1 65 ? -2.469 -12.688 -15.07 1 97.56 65 LEU B N 1
ATOM 1561 C CA . LEU B 1 65 ? -1.234 -13.328 -15.516 1 97.56 65 LEU B CA 1
ATOM 1562 C C . LEU B 1 65 ? -1.067 -13.195 -17.031 1 97.56 65 LEU B C 1
ATOM 1564 O O . LEU B 1 65 ? 0.046 -12.992 -17.516 1 97.56 65 LEU B O 1
ATOM 1568 N N . ARG B 1 66 ? -2.18 -13.297 -17.688 1 95.44 66 ARG B N 1
ATOM 1569 C CA . ARG B 1 66 ? -2.148 -13.125 -19.141 1 95.44 66 ARG B CA 1
ATOM 1570 C C . ARG B 1 66 ? -1.761 -11.695 -19.516 1 95.44 66 ARG B C 1
ATOM 1572 O O . ARG B 1 66 ? -0.968 -11.484 -20.438 1 95.44 66 ARG B O 1
ATOM 1579 N N . ASN B 1 67 ? -2.32 -10.75 -18.797 1 95.69 67 ASN B N 1
ATOM 1580 C CA . ASN B 1 67 ? -2.004 -9.352 -19.047 1 95.69 67 ASN B CA 1
ATOM 1581 C C . ASN B 1 67 ? -0.52 -9.062 -18.844 1 95.69 67 ASN B C 1
ATOM 1583 O O . ASN B 1 67 ? 0.051 -8.211 -19.516 1 95.69 67 ASN B O 1
ATOM 1587 N N . ASN B 1 68 ? 0.112 -9.82 -17.969 1 95.75 68 ASN B N 1
ATOM 1588 C CA . ASN B 1 68 ? 1.54 -9.656 -17.719 1 95.75 68 ASN B CA 1
ATOM 1589 C C . ASN B 1 68 ? 2.375 -10.5 -18.672 1 95.75 68 ASN B C 1
ATOM 1591 O O . ASN B 1 68 ? 3.605 -10.422 -18.672 1 95.75 68 ASN B O 1
ATOM 1595 N N . GLY B 1 69 ? 1.739 -11.367 -19.391 1 96.44 69 GLY B N 1
ATOM 1596 C CA . GLY B 1 69 ? 2.436 -12.234 -20.328 1 96.44 69 GLY B CA 1
ATOM 1597 C C . GLY B 1 69 ? 3.125 -13.406 -19.656 1 96.44 69 GLY B C 1
ATOM 1598 O O . GLY B 1 69 ? 4.188 -13.852 -20.109 1 96.44 69 GLY B O 1
ATOM 1599 N N . TRP B 1 70 ? 2.559 -13.875 -18.594 1 97.75 70 TRP B N 1
ATOM 1600 C CA . TRP B 1 70 ? 3.238 -14.906 -17.812 1 97.75 70 TRP B CA 1
ATOM 1601 C C . TRP B 1 70 ? 2.613 -16.281 -18.078 1 97.75 70 TRP B C 1
ATOM 1603 O O . TRP B 1 70 ? 3.182 -17.297 -17.703 1 97.75 70 TRP B O 1
ATOM 1613 N N . VAL B 1 71 ? 1.394 -16.391 -18.703 1 97.5 71 VAL B N 1
ATOM 1614 C CA . VAL B 1 71 ? 0.675 -17.641 -18.844 1 97.5 71 VAL B CA 1
ATOM 1615 C C . VAL B 1 71 ? 0.207 -17.828 -20.281 1 97.5 71 VAL B C 1
ATOM 1617 O O . VAL B 1 71 ? -0.116 -16.859 -20.969 1 97.5 71 VAL B O 1
ATOM 1620 N N . GLU B 1 72 ? 0.234 -18.984 -20.719 1 96.44 72 GLU B N 1
ATOM 1621 C CA . GLU B 1 72 ? -0.39 -19.391 -21.984 1 96.44 72 GLU B CA 1
ATOM 1622 C C . GLU B 1 72 ? -1.66 -20.203 -21.719 1 96.44 72 GLU B C 1
ATOM 1624 O O . GLU B 1 72 ? -1.721 -21 -20.781 1 96.44 72 GLU B O 1
ATOM 1629 N N . GLU B 1 73 ? -2.625 -19.891 -22.5 1 94.81 73 GLU B N 1
ATOM 1630 C CA . GLU B 1 73 ? -3.898 -20.594 -22.453 1 94.81 73 GLU B CA 1
ATOM 1631 C C . GLU B 1 73 ? -4.195 -21.281 -23.781 1 94.81 73 GLU B C 1
ATOM 1633 O O . GLU B 1 73 ? -4.023 -20.688 -24.844 1 94.81 73 GLU B O 1
ATOM 1638 N N . ARG B 1 74 ? -4.535 -22.516 -23.734 1 93.25 74 ARG B N 1
ATOM 1639 C CA . ARG B 1 74 ? -4.988 -23.219 -24.922 1 93.25 74 ARG B CA 1
ATOM 1640 C C . ARG B 1 74 ? -6.234 -24.047 -24.625 1 93.25 74 ARG B C 1
ATOM 1642 O O . ARG B 1 74 ? -6.512 -24.375 -23.469 1 93.25 74 ARG B O 1
ATOM 1649 N N . GLU B 1 75 ? -6.984 -24.328 -25.625 1 91.69 75 GLU B N 1
ATOM 1650 C CA . GLU B 1 75 ? -8.18 -25.172 -25.516 1 91.69 75 GLU B CA 1
ATOM 1651 C C . GLU B 1 75 ? -7.918 -26.578 -26.016 1 91.69 75 GLU B C 1
ATOM 1653 O O . GLU B 1 75 ? -7.219 -26.766 -27.016 1 91.69 75 GLU B O 1
ATOM 1658 N N . VAL B 1 76 ? -8.305 -27.453 -25.234 1 87.75 76 VAL B N 1
ATOM 1659 C CA . VAL B 1 76 ? -8.188 -28.844 -25.625 1 87.75 76 VAL B CA 1
ATOM 1660 C C . VAL B 1 76 ? -9.578 -29.453 -25.797 1 87.75 76 VAL B C 1
ATOM 1662 O O . VAL B 1 76 ? -10.43 -29.328 -24.922 1 87.75 76 VAL B O 1
ATOM 1665 N N . LYS B 1 77 ? -9.766 -29.984 -26.984 1 84.06 77 LYS B N 1
ATOM 1666 C CA . LYS B 1 77 ? -11.047 -30.625 -27.281 1 84.06 77 LYS B CA 1
ATOM 1667 C C . LYS B 1 77 ? -11.227 -31.906 -26.484 1 84.06 77 LYS B C 1
ATOM 1669 O O . LYS B 1 77 ? -10.297 -32.719 -26.359 1 84.06 77 LYS B O 1
ATOM 1674 N N . LYS B 1 78 ? -12.234 -31.844 -25.688 1 75.06 78 LYS B N 1
ATOM 1675 C CA . LYS B 1 78 ? -12.578 -33.094 -25 1 75.06 78 LYS B CA 1
ATOM 1676 C C . LYS B 1 78 ? -13.281 -34.062 -25.953 1 75.06 78 LYS B C 1
ATOM 1678 O O . LYS B 1 78 ? -13.969 -33.656 -26.875 1 75.06 78 LYS B O 1
ATOM 1683 N N . ASP B 1 79 ? -12.859 -35.375 -25.688 1 72.81 79 ASP B N 1
ATOM 1684 C CA . ASP B 1 79 ? -13.633 -36.375 -26.406 1 72.81 79 ASP B CA 1
ATOM 1685 C C . ASP B 1 79 ? -15.117 -36.312 -26.031 1 72.81 79 ASP B C 1
ATOM 1687 O O . ASP B 1 79 ? -15.461 -36.219 -24.859 1 72.81 79 ASP B O 1
ATOM 1691 N N . GLY B 1 80 ? -16.031 -36.188 -27.047 1 75.5 80 GLY B N 1
ATOM 1692 C CA . GLY B 1 80 ? -17.469 -36.156 -26.844 1 75.5 80 GLY B CA 1
ATOM 1693 C C . GLY B 1 80 ? -18.078 -34.781 -27 1 75.5 80 GLY B C 1
ATOM 1694 O O . GLY B 1 80 ? -17.5 -33.938 -27.672 1 75.5 80 GLY B O 1
ATOM 1695 N N . LYS B 1 81 ? -19.281 -34.656 -26.375 1 77.12 81 LYS B N 1
ATOM 1696 C CA . LYS B 1 81 ? -20.078 -33.406 -26.406 1 77.12 81 LYS B CA 1
ATOM 1697 C C . LYS B 1 81 ? -19.656 -32.469 -25.281 1 77.12 81 LYS B C 1
ATOM 1699 O O . LYS B 1 81 ? -19.219 -32.906 -24.219 1 77.12 81 LYS B O 1
ATOM 1704 N N . GLY B 1 82 ? -19.328 -31.281 -25.547 1 79.56 82 GLY B N 1
ATOM 1705 C CA . GLY B 1 82 ? -19.078 -30.297 -24.5 1 79.56 82 GLY B CA 1
ATOM 1706 C C . GLY B 1 82 ? -18.109 -29.203 -24.906 1 79.56 82 GLY B C 1
ATOM 1707 O O . GLY B 1 82 ? -17.484 -29.297 -25.969 1 79.56 82 GLY B O 1
ATOM 1708 N N . ARG B 1 83 ? -18.047 -28.297 -24.016 1 84.69 83 ARG B N 1
ATOM 1709 C CA . ARG B 1 83 ? -17.156 -27.156 -24.266 1 84.69 83 ARG B CA 1
ATOM 1710 C C . ARG B 1 83 ? -15.688 -27.578 -24.141 1 84.69 83 ARG B C 1
ATOM 1712 O O . ARG B 1 83 ? -15.352 -28.438 -23.312 1 84.69 83 ARG B O 1
ATOM 1719 N N . PRO B 1 84 ? -14.898 -27.125 -25.016 1 87.31 84 PRO B N 1
ATOM 1720 C CA . PRO B 1 84 ? -13.469 -27.391 -24.875 1 87.31 84 PRO B CA 1
ATOM 1721 C C . PRO B 1 84 ? -12.93 -27.031 -23.484 1 87.31 84 PRO B C 1
ATOM 1723 O O . PRO B 1 84 ? -13.484 -26.156 -22.812 1 87.31 84 PRO B O 1
ATOM 1726 N N . MET B 1 85 ? -11.977 -27.781 -23.062 1 89.44 85 MET B N 1
ATOM 1727 C CA . MET B 1 85 ? -11.328 -27.531 -21.766 1 89.44 85 MET B CA 1
ATOM 1728 C C . MET B 1 85 ? -10.164 -26.562 -21.938 1 89.44 85 MET B C 1
ATOM 1730 O O . MET B 1 85 ? -9.406 -26.656 -22.891 1 89.44 85 MET B O 1
ATOM 1734 N N . LYS B 1 86 ? -10.086 -25.688 -21 1 90.88 86 LYS B N 1
ATOM 1735 C CA . LYS B 1 86 ? -8.961 -24.75 -21 1 90.88 86 LYS B CA 1
ATOM 1736 C C . LYS B 1 86 ? -7.785 -25.312 -20.219 1 90.88 86 LYS B C 1
ATOM 1738 O O . LYS B 1 86 ? -7.969 -25.875 -19.125 1 90.88 86 LYS B O 1
ATOM 1743 N N . VAL B 1 87 ? -6.609 -25.188 -20.812 1 95 87 VAL B N 1
ATOM 1744 C CA . VAL B 1 87 ? -5.371 -25.625 -20.172 1 95 87 VAL B CA 1
ATOM 1745 C C . VAL B 1 87 ? -4.406 -24.438 -20.078 1 95 87 VAL B C 1
ATOM 1747 O O . VAL B 1 87 ? -4.266 -23.672 -21.031 1 95 87 VAL B O 1
ATOM 1750 N N . TYR B 1 88 ? -3.701 -24.359 -18.906 1 96.62 88 TYR B N 1
ATOM 1751 C CA . TYR B 1 88 ? -2.836 -23.219 -18.625 1 96.62 88 TYR B CA 1
ATOM 1752 C C . TYR B 1 88 ? -1.415 -23.672 -18.328 1 96.62 88 TYR B C 1
ATOM 1754 O O . TYR B 1 88 ? -1.211 -24.719 -17.703 1 96.62 88 TYR B O 1
ATOM 1762 N N . ARG B 1 89 ? -0.48 -22.906 -18.766 1 96.62 89 ARG B N 1
ATOM 1763 C CA . ARG B 1 89 ? 0.919 -23.141 -18.422 1 96.62 89 ARG B CA 1
ATOM 1764 C C . ARG B 1 89 ? 1.663 -21.828 -18.188 1 96.62 89 ARG B C 1
ATOM 1766 O O . ARG B 1 89 ? 1.451 -20.859 -18.906 1 96.62 89 ARG B O 1
ATOM 1773 N N . LEU B 1 90 ? 2.529 -21.844 -17.219 1 96.5 90 LEU B N 1
ATOM 1774 C CA . LEU B 1 90 ? 3.402 -20.703 -16.953 1 96.5 90 LEU B CA 1
ATOM 1775 C C . LEU B 1 90 ? 4.5 -20.625 -18.016 1 96.5 90 LEU B C 1
ATOM 1777 O O . LEU B 1 90 ? 5.176 -21.609 -18.297 1 96.5 90 LEU B O 1
ATOM 1781 N N . ILE B 1 91 ? 4.637 -19.453 -18.656 1 96.56 91 ILE B N 1
ATOM 1782 C CA . ILE B 1 91 ? 5.637 -19.344 -19.719 1 96.56 91 ILE B CA 1
ATOM 1783 C C . ILE B 1 91 ? 6.836 -18.547 -19.219 1 96.56 91 ILE B C 1
ATOM 1785 O O . ILE B 1 91 ? 7.832 -18.391 -19.922 1 96.56 91 ILE B O 1
ATOM 1789 N N . ARG B 1 92 ? 6.812 -17.984 -18.047 1 96.38 92 ARG B N 1
ATOM 1790 C CA . ARG B 1 92 ? 7.922 -17.344 -17.344 1 96.38 92 ARG B CA 1
ATOM 1791 C C . ARG B 1 92 ? 8.344 -18.172 -16.141 1 96.38 92 ARG B C 1
ATOM 1793 O O . ARG B 1 92 ? 7.504 -18.734 -15.445 1 96.38 92 ARG B O 1
ATOM 1800 N N . SER B 1 93 ? 9.648 -18.203 -15.93 1 94.44 93 SER B N 1
ATOM 1801 C CA . SER B 1 93 ? 10.133 -18.891 -14.734 1 94.44 93 SER B CA 1
ATOM 1802 C C . SER B 1 93 ? 9.789 -18.109 -13.469 1 94.44 93 SER B C 1
ATOM 1804 O O . SER B 1 93 ? 9.516 -16.906 -13.531 1 94.44 93 SER B O 1
ATOM 1806 N N . LEU B 1 94 ? 9.758 -18.781 -12.367 1 95 94 LEU B N 1
ATOM 1807 C CA . LEU B 1 94 ? 9.547 -18.094 -11.094 1 95 94 LEU B CA 1
ATOM 1808 C C . LEU B 1 94 ? 10.602 -17.016 -10.875 1 95 94 LEU B C 1
ATOM 1810 O O . LEU B 1 94 ? 10.297 -15.938 -10.359 1 95 94 LEU B O 1
ATOM 1814 N N . GLU B 1 95 ? 11.828 -17.375 -11.297 1 95.31 95 GLU B N 1
ATOM 1815 C CA . GLU B 1 95 ? 12.906 -16.406 -11.172 1 95.31 95 GLU B CA 1
ATOM 1816 C C . GLU B 1 95 ? 12.594 -15.125 -11.945 1 95.31 95 GLU B C 1
ATOM 1818 O O . GLU B 1 95 ? 12.812 -14.016 -11.445 1 95.31 95 GLU B O 1
ATOM 1823 N N . GLU B 1 96 ? 12.117 -15.281 -13.094 1 97.19 96 GLU B N 1
ATOM 1824 C CA . GLU B 1 96 ? 11.75 -14.133 -13.914 1 97.19 96 GLU B CA 1
ATOM 1825 C C . GLU B 1 96 ? 10.609 -13.336 -13.273 1 97.19 96 GLU B C 1
ATOM 1827 O O . GLU B 1 96 ? 10.625 -12.102 -13.289 1 97.19 96 GLU B O 1
ATOM 1832 N N . ILE B 1 97 ? 9.664 -14.023 -12.742 1 97.62 97 ILE B N 1
ATOM 1833 C CA . ILE B 1 97 ? 8.508 -13.391 -12.125 1 97.62 97 ILE B CA 1
ATOM 1834 C C . ILE B 1 97 ? 8.945 -12.625 -10.875 1 97.62 97 ILE B C 1
ATOM 1836 O O . ILE B 1 97 ? 8.547 -11.477 -10.672 1 97.62 97 ILE B O 1
ATOM 1840 N N . ILE B 1 98 ? 9.812 -13.219 -10.094 1 97.94 98 ILE B N 1
ATOM 1841 C CA . ILE B 1 98 ? 10.32 -12.57 -8.883 1 97.94 98 ILE B CA 1
ATOM 1842 C C . ILE B 1 98 ? 11.117 -11.328 -9.266 1 97.94 98 ILE B C 1
ATOM 1844 O O . ILE B 1 98 ? 10.977 -10.273 -8.641 1 97.94 98 ILE B O 1
ATOM 1848 N N . THR B 1 99 ? 11.922 -11.492 -10.273 1 97.94 99 THR B N 1
ATOM 1849 C CA . THR B 1 99 ? 12.711 -10.359 -10.742 1 97.94 99 THR B CA 1
ATOM 1850 C C . THR B 1 99 ? 11.812 -9.219 -11.195 1 97.94 99 THR B C 1
ATOM 1852 O O . THR B 1 99 ? 12.109 -8.047 -10.953 1 97.94 99 THR B O 1
ATOM 1855 N N . HIS B 1 100 ? 10.734 -9.594 -11.844 1 97.81 100 HIS B N 1
ATOM 1856 C CA . HIS B 1 100 ? 9.766 -8.594 -12.258 1 97.81 100 HIS B CA 1
ATOM 1857 C C . HIS B 1 100 ? 9.195 -7.84 -11.062 1 97.81 100 HIS B C 1
ATOM 1859 O O . HIS B 1 100 ? 9.18 -6.605 -11.055 1 97.81 100 HIS B O 1
ATOM 1865 N N . PHE B 1 101 ? 8.789 -8.516 -10.016 1 97.81 101 PHE B N 1
ATOM 1866 C CA . PHE B 1 101 ? 8.25 -7.879 -8.828 1 97.81 101 PHE B CA 1
ATOM 1867 C C . PHE B 1 101 ? 9.32 -7.055 -8.117 1 97.81 101 PHE B C 1
ATOM 1869 O O . PHE B 1 101 ? 9.031 -5.992 -7.566 1 97.81 101 PHE B O 1
ATOM 1876 N N . GLU B 1 102 ? 10.555 -7.605 -8.156 1 98.62 102 GLU B N 1
ATOM 1877 C CA . GLU B 1 102 ? 11.672 -6.871 -7.555 1 98.62 102 GLU B CA 1
ATOM 1878 C C . GLU B 1 102 ? 11.844 -5.504 -8.211 1 98.62 102 GLU B C 1
ATOM 1880 O O . GLU B 1 102 ? 11.992 -4.496 -7.516 1 98.62 102 GLU B O 1
ATOM 1885 N N . GLU B 1 103 ? 11.812 -5.547 -9.5 1 98.38 103 GLU B N 1
ATOM 1886 C CA . GLU B 1 103 ? 11.984 -4.301 -10.234 1 98.38 103 GLU B CA 1
ATOM 1887 C C . GLU B 1 103 ? 10.812 -3.348 -9.984 1 98.38 103 GLU B C 1
ATOM 1889 O O . GLU B 1 103 ? 11.016 -2.146 -9.797 1 98.38 103 GLU B O 1
ATOM 1894 N N . GLU B 1 104 ? 9.641 -3.877 -9.953 1 97.94 104 GLU B N 1
ATOM 1895 C CA . GLU B 1 104 ? 8.469 -3.057 -9.664 1 97.94 104 GLU B CA 1
ATOM 1896 C C . GLU B 1 104 ? 8.57 -2.416 -8.281 1 97.94 104 GLU B C 1
ATOM 1898 O O . GLU B 1 104 ? 8.273 -1.23 -8.117 1 97.94 104 GLU B O 1
ATOM 1903 N N . LYS B 1 105 ? 9.008 -3.154 -7.293 1 98.31 105 LYS B N 1
ATOM 1904 C CA . LYS B 1 105 ? 9.109 -2.654 -5.926 1 98.31 105 LYS B CA 1
ATOM 1905 C C . LYS B 1 105 ? 10.234 -1.626 -5.801 1 98.31 105 LYS B C 1
ATOM 1907 O O . LYS B 1 105 ? 10.117 -0.67 -5.031 1 98.31 105 LYS B O 1
ATOM 1912 N N . ARG B 1 106 ? 11.297 -1.837 -6.586 1 98.06 106 ARG B N 1
ATOM 1913 C CA . ARG B 1 106 ? 12.383 -0.867 -6.605 1 98.06 106 ARG B CA 1
ATOM 1914 C C . ARG B 1 106 ? 11.914 0.475 -7.156 1 98.06 106 ARG B C 1
ATOM 1916 O O . ARG B 1 106 ? 12.242 1.527 -6.602 1 98.06 106 ARG B O 1
ATOM 1923 N N . LEU B 1 107 ? 11.148 0.401 -8.227 1 98.12 107 LEU B N 1
ATOM 1924 C CA . LEU B 1 107 ? 10.617 1.622 -8.82 1 98.12 107 LEU B CA 1
ATOM 1925 C C . LEU B 1 107 ? 9.656 2.32 -7.867 1 98.12 107 LEU B C 1
ATOM 1927 O O . LEU B 1 107 ? 9.672 3.549 -7.75 1 98.12 107 LEU B O 1
ATOM 1931 N N . GLU B 1 108 ? 8.836 1.545 -7.191 1 97.88 108 GLU B N 1
ATOM 1932 C CA . GLU B 1 108 ? 7.914 2.105 -6.207 1 97.88 108 GLU B CA 1
ATOM 1933 C C . GLU B 1 108 ? 8.664 2.807 -5.078 1 97.88 108 GLU B C 1
ATOM 1935 O O . GLU B 1 108 ? 8.266 3.885 -4.637 1 97.88 108 GLU B O 1
ATOM 1940 N N . SER B 1 109 ? 9.727 2.174 -4.633 1 97.81 109 SER B N 1
ATOM 1941 C CA . SER B 1 109 ? 10.531 2.76 -3.568 1 97.81 109 SER B CA 1
ATOM 1942 C C . SER B 1 109 ? 11.148 4.082 -4.008 1 97.81 109 SER B C 1
ATOM 1944 O O . SER B 1 109 ? 11.195 5.039 -3.234 1 97.81 109 SER B O 1
ATOM 1946 N N . THR B 1 110 ? 11.625 4.133 -5.238 1 98.06 110 THR B N 1
ATOM 1947 C CA . THR B 1 110 ? 12.188 5.359 -5.785 1 98.06 110 THR B CA 1
ATOM 1948 C C . THR B 1 110 ? 11.141 6.465 -5.836 1 98.06 110 THR B C 1
ATOM 1950 O O . THR B 1 110 ? 11.414 7.609 -5.477 1 98.06 110 THR B O 1
ATOM 1953 N N . ARG B 1 111 ? 9.938 6.082 -6.254 1 98.25 111 ARG B N 1
ATOM 1954 C CA . ARG B 1 111 ? 8.859 7.055 -6.332 1 98.25 111 ARG B CA 1
ATOM 1955 C C . ARG B 1 111 ? 8.5 7.59 -4.949 1 98.25 111 ARG B C 1
ATOM 1957 O O . ARG B 1 111 ? 8.25 8.789 -4.789 1 98.25 111 ARG B O 1
ATOM 1964 N N . VAL B 1 112 ? 8.516 6.73 -4.004 1 98.5 112 VAL B N 1
ATOM 1965 C CA . VAL B 1 112 ? 8.203 7.109 -2.629 1 98.5 112 VAL B CA 1
ATOM 1966 C C . VAL B 1 112 ? 9.234 8.109 -2.121 1 98.5 112 VAL B C 1
ATOM 1968 O O . VAL B 1 112 ? 8.883 9.125 -1.519 1 98.5 112 VAL B O 1
ATOM 1971 N N . MET B 1 113 ? 10.484 7.91 -2.434 1 98.06 113 MET B N 1
ATOM 1972 C CA . MET B 1 113 ? 11.547 8.812 -1.986 1 98.06 113 MET B CA 1
ATOM 1973 C C . MET B 1 113 ? 11.461 10.148 -2.713 1 98.06 113 MET B C 1
ATOM 1975 O O . MET B 1 113 ? 11.773 11.195 -2.135 1 98.06 113 MET B O 1
ATOM 1979 N N . GLU B 1 114 ? 11.047 10.07 -3.906 1 98.44 114 GLU B N 1
ATOM 1980 C CA . GLU B 1 114 ? 10.82 11.312 -4.645 1 98.44 114 GLU B CA 1
ATOM 1981 C C . GLU B 1 114 ? 9.688 12.125 -4.023 1 98.44 114 GLU B C 1
ATOM 1983 O O . GLU B 1 114 ? 9.781 13.344 -3.904 1 98.44 114 GLU B O 1
ATOM 1988 N N . ASP B 1 115 ? 8.602 11.422 -3.68 1 98.56 115 ASP B N 1
ATOM 1989 C CA . ASP B 1 115 ? 7.477 12.086 -3.025 1 98.56 115 ASP B CA 1
ATOM 1990 C C . ASP B 1 115 ? 7.902 12.703 -1.695 1 98.56 115 ASP B C 1
ATOM 1992 O O . ASP B 1 115 ? 7.473 13.805 -1.354 1 98.56 115 ASP B O 1
ATOM 1996 N N . ILE B 1 116 ? 8.758 12.062 -0.993 1 98.5 116 ILE B N 1
ATOM 1997 C CA . ILE B 1 116 ? 9.281 12.586 0.267 1 98.5 116 ILE B CA 1
ATOM 1998 C C . ILE B 1 116 ? 10.086 13.852 0.007 1 98.5 116 ILE B C 1
ATOM 2000 O O . ILE B 1 116 ? 9.961 14.836 0.741 1 98.5 116 ILE B O 1
ATOM 2004 N N . GLY B 1 117 ? 10.938 13.797 -1 1 97.81 117 GLY B N 1
ATOM 2005 C CA . GLY B 1 117 ? 11.656 15 -1.403 1 97.81 117 GLY B CA 1
ATOM 2006 C C . GLY B 1 117 ? 10.742 16.156 -1.733 1 97.81 117 GLY B C 1
ATOM 2007 O O . GLY B 1 117 ? 11 17.297 -1.329 1 97.81 117 GLY B O 1
ATOM 2008 N N . ARG B 1 118 ? 9.656 15.891 -2.412 1 97.12 118 ARG B N 1
ATOM 2009 C CA . ARG B 1 118 ? 8.664 16.906 -2.768 1 97.12 118 ARG B CA 1
ATOM 2010 C C . ARG B 1 118 ? 8.031 17.516 -1.521 1 97.12 118 ARG B C 1
ATOM 2012 O O . ARG B 1 118 ? 7.809 18.719 -1.463 1 97.12 118 ARG B O 1
ATOM 2019 N N . LEU B 1 119 ? 7.785 16.719 -0.562 1 97.62 119 LEU B N 1
ATOM 2020 C CA . LEU B 1 119 ? 7.23 17.203 0.695 1 97.62 119 LEU B CA 1
ATOM 2021 C C . LEU B 1 119 ? 8.203 18.172 1.373 1 97.62 119 LEU B C 1
ATOM 2023 O O . LEU B 1 119 ? 7.793 19.219 1.886 1 97.62 119 LEU B O 1
ATOM 2027 N N . LYS B 1 120 ? 9.43 17.844 1.392 1 96.62 120 LYS B N 1
ATOM 2028 C CA . LYS B 1 120 ? 10.453 18.688 2.004 1 96.62 120 LYS B CA 1
ATOM 2029 C C . LYS B 1 120 ? 10.539 20.031 1.301 1 96.62 120 LYS B C 1
ATOM 2031 O O . LYS B 1 120 ? 10.641 21.078 1.954 1 96.62 120 LYS B O 1
ATOM 2036 N N . ASP B 1 121 ? 10.398 20.062 0.037 1 95.38 121 ASP B N 1
ATOM 2037 C CA . ASP B 1 121 ? 10.414 21.297 -0.739 1 95.38 121 ASP B CA 1
ATOM 2038 C C . ASP B 1 121 ? 9.188 22.156 -0.436 1 95.38 121 ASP B C 1
ATOM 2040 O O . ASP B 1 121 ? 9.305 23.359 -0.241 1 95.38 121 ASP B O 1
ATOM 2044 N N . LEU B 1 122 ? 8.031 21.453 -0.336 1 93.69 122 LEU B N 1
ATOM 2045 C CA . LEU B 1 122 ? 6.777 22.156 -0.094 1 93.69 122 LEU B CA 1
ATOM 2046 C C . LEU B 1 122 ? 6.727 22.703 1.328 1 93.69 122 LEU B C 1
ATOM 2048 O O . LEU B 1 122 ? 6.18 23.781 1.562 1 93.69 122 LEU B O 1
ATOM 2052 N N . SER B 1 123 ? 7.246 21.922 2.281 1 92.75 123 SER B N 1
ATOM 2053 C CA . SER B 1 123 ? 7.207 22.328 3.686 1 92.75 123 SER B CA 1
ATOM 2054 C C . SER B 1 123 ? 7.953 23.641 3.906 1 92.75 123 SER B C 1
ATOM 2056 O O . SER B 1 123 ? 7.574 24.438 4.77 1 92.75 123 SER B O 1
ATOM 2058 N N . GLY B 1 124 ? 9.078 23.875 3.248 1 85.62 124 GLY B N 1
ATOM 2059 C CA . GLY B 1 124 ? 9.781 25.141 3.326 1 85.62 124 GLY B CA 1
ATOM 2060 C C . GLY B 1 124 ? 8.922 26.328 2.945 1 85.62 124 GLY B C 1
ATOM 2061 O O . GLY B 1 124 ? 9.086 27.422 3.492 1 85.62 124 GLY B O 1
ATOM 2062 N N . ARG B 1 125 ? 7.91 26.172 2.107 1 79.94 125 ARG B N 1
ATOM 2063 C CA . ARG B 1 125 ? 7.016 27.234 1.65 1 79.94 125 ARG B CA 1
ATOM 2064 C C . ARG B 1 125 ? 5.91 27.5 2.668 1 79.94 125 ARG B C 1
ATOM 2066 O O . ARG B 1 125 ? 5.395 28.609 2.76 1 79.94 125 ARG B O 1
ATOM 2073 N N . LEU B 1 126 ? 5.477 26.453 3.428 1 74.19 126 LEU B N 1
ATOM 2074 C CA . LEU B 1 126 ? 4.41 26.547 4.418 1 74.19 126 LEU B CA 1
ATOM 2075 C C . LEU B 1 126 ? 4.914 27.203 5.695 1 74.19 126 LEU B C 1
ATOM 2077 O O . LEU B 1 126 ? 4.176 27.938 6.352 1 74.19 126 LEU B O 1
ATOM 2081 N N . SER B 1 127 ? 6.094 26.891 6.285 1 65.31 127 SER B N 1
ATOM 2082 C CA . SER B 1 127 ? 6.637 27.422 7.531 1 65.31 127 SER B CA 1
ATOM 2083 C C . SER B 1 127 ? 6.949 28.906 7.414 1 65.31 127 SER B C 1
ATOM 2085 O O . SER B 1 127 ? 7.125 29.594 8.422 1 65.31 127 SER B O 1
ATOM 2087 N N . SER B 1 128 ? 7.176 29.453 6.238 1 52.59 128 SER B N 1
ATOM 2088 C CA . SER B 1 128 ? 7.543 30.859 6.094 1 52.59 128 SER B CA 1
ATOM 2089 C C . SER B 1 128 ? 6.379 31.781 6.445 1 52.59 128 SER B C 1
ATOM 2091 O O . SER B 1 128 ? 6.469 33 6.285 1 52.59 128 SER B O 1
ATOM 2093 N N . ILE B 1 129 ? 5.293 31.25 7.043 1 45.44 129 ILE B N 1
ATOM 2094 C CA . ILE B 1 129 ? 4.324 32.219 7.543 1 45.44 129 ILE B CA 1
ATOM 2095 C C . ILE B 1 129 ? 4.422 32.312 9.062 1 45.44 129 ILE B C 1
ATOM 2097 O O . ILE B 1 129 ? 4.48 31.281 9.75 1 45.44 129 ILE B O 1
#

Foldseek 3Di:
DPPDDAAAQDPVLVVQLVVCVVLVDDSLLSLQVSRLLVDAKDFLVSSCVRSVDDSVSPVVNVVVCVVVVQKDWDWDDDPDDDDTTIMMHGPDHPVRVVVVSVVVVVVVVVVVVVVVVVVVVVVVVVVVD/DPPDDAAAQDPVLVVQLVVCVVLVDDSLLSLQVSRLLVDAKDFLVSSCVRSVDDSVSPVVNVVVCVVVVQKDWDWDDDPDDDDTTIMMHGPDHPVRVVVVSVVVVVVVVVVVVVVVVVVVVVVVVVVVD